Protein AF-A0A0F2C3A7-F1 (afdb_monomer)

pLDDT: mean 74.34, std 20.74, range [31.45, 98.5]

Mean predicted aligned error: 16.65 Å

Nearest PDB structures (foldseek):
  5gkh-assembly1_B  TM=3.547E-01  e=4.504E-01  Thermococcus kodakarensis KOD1
  7lw7-assembly1_A  TM=3.556E-01  e=1.239E+00  Homo sapiens
  3pov-assembly1_A  TM=5.573E-01  e=9.981E+00  Human herpesvirus 8 type M
  7lw9-assembly1_A  TM=3.059E-01  e=1.498E+00  Homo sapiens

Structure (mmCIF, N/CA/C/O backbone):
data_AF-A0A0F2C3A7-F1
#
_entry.id   AF-A0A0F2C3A7-F1
#
loop_
_atom_site.group_PDB
_atom_site.id
_atom_site.type_symbol
_atom_site.label_atom_id
_atom_site.label_alt_id
_atom_site.label_comp_id
_atom_site.label_asym_id
_atom_site.label_entity_id
_atom_site.label_seq_id
_atom_site.pdbx_PDB_ins_code
_atom_site.Cartn_x
_atom_site.Cartn_y
_atom_site.Cartn_z
_atom_site.occupancy
_atom_site.B_iso_or_equiv
_atom_site.auth_seq_id
_atom_site.auth_comp_id
_atom_site.auth_asym_id
_atom_site.auth_atom_id
_atom_site.pdbx_PDB_model_num
ATOM 1 N N . MET A 1 1 ? -46.714 -4.919 -0.102 1.00 43.84 1 MET A N 1
ATOM 2 C CA . MET A 1 1 ? -45.434 -4.175 -0.079 1.00 43.84 1 MET A CA 1
ATOM 3 C C . MET A 1 1 ? -44.769 -4.329 -1.440 1.00 43.84 1 MET A C 1
ATOM 5 O O . MET A 1 1 ? -44.766 -5.431 -1.964 1.00 43.84 1 MET A O 1
ATOM 9 N N . SER A 1 2 ? -44.357 -3.226 -2.074 1.00 49.50 2 SER A N 1
ATOM 10 C CA . SER A 1 2 ? -44.066 -3.176 -3.518 1.00 49.50 2 SER A CA 1
ATOM 11 C C . SER A 1 2 ? -42.650 -3.668 -3.851 1.00 49.50 2 SER A C 1
ATOM 13 O O . SER A 1 2 ? -41.673 -2.981 -3.555 1.00 49.50 2 SER A O 1
ATOM 15 N N . ALA A 1 3 ? -42.559 -4.834 -4.498 1.00 59.53 3 ALA A N 1
ATOM 16 C CA . ALA A 1 3 ? -41.324 -5.483 -4.959 1.00 59.53 3 ALA A CA 1
ATOM 17 C C . ALA A 1 3 ? -40.595 -4.737 -6.101 1.00 59.53 3 ALA A C 1
ATOM 19 O O . ALA A 1 3 ? -39.528 -5.149 -6.537 1.00 59.53 3 ALA A O 1
ATOM 20 N N . ILE A 1 4 ? -41.148 -3.619 -6.580 1.00 54.38 4 ILE A N 1
ATOM 21 C CA . ILE A 1 4 ? -40.639 -2.875 -7.744 1.00 54.38 4 ILE A CA 1
ATOM 22 C C . ILE A 1 4 ? -39.521 -1.887 -7.357 1.00 54.38 4 ILE A C 1
ATOM 24 O O . ILE A 1 4 ? -38.629 -1.597 -8.152 1.00 54.38 4 ILE A O 1
ATOM 28 N N . LYS A 1 5 ? -39.527 -1.380 -6.117 1.00 53.97 5 LYS A N 1
ATOM 29 C CA . LYS A 1 5 ? -38.523 -0.417 -5.628 1.00 53.97 5 LYS A CA 1
ATOM 30 C C . LYS A 1 5 ? -37.067 -0.932 -5.637 1.00 53.97 5 LYS A C 1
ATOM 32 O O . LYS A 1 5 ? -36.206 -0.139 -6.018 1.00 53.97 5 LYS A O 1
ATOM 37 N N . PRO A 1 6 ? -36.754 -2.186 -5.249 1.00 64.75 6 PRO A N 1
ATOM 38 C CA . PRO A 1 6 ? -35.374 -2.681 -5.295 1.00 64.75 6 PRO A CA 1
ATOM 39 C C . PRO A 1 6 ? -34.841 -2.833 -6.728 1.00 64.75 6 PRO A C 1
ATOM 41 O O . PRO A 1 6 ? -33.720 -2.413 -6.996 1.00 64.75 6 PRO A O 1
ATOM 44 N N . ILE A 1 7 ? -35.671 -3.285 -7.674 1.00 62.78 7 ILE A N 1
ATOM 45 C CA . ILE A 1 7 ? -35.266 -3.507 -9.075 1.00 62.78 7 ILE A CA 1
ATOM 46 C C . ILE A 1 7 ? -34.836 -2.192 -9.747 1.00 62.78 7 ILE A C 1
ATOM 48 O O . ILE A 1 7 ? -33.806 -2.125 -10.413 1.00 62.78 7 ILE A O 1
ATOM 52 N N . ILE A 1 8 ? -35.575 -1.100 -9.524 1.00 64.00 8 ILE A N 1
ATOM 53 C CA . ILE A 1 8 ? -35.224 0.218 -10.084 1.00 64.00 8 ILE A CA 1
ATOM 54 C C . ILE A 1 8 ? -33.900 0.742 -9.497 1.00 64.00 8 ILE A C 1
ATOM 56 O O . ILE A 1 8 ? -33.157 1.450 -10.179 1.00 64.00 8 ILE A O 1
ATOM 60 N N . ARG A 1 9 ? -33.591 0.411 -8.237 1.00 68.25 9 ARG A N 1
ATOM 61 C CA . ARG A 1 9 ? -32.334 0.802 -7.586 1.00 68.25 9 ARG A CA 1
ATOM 62 C C . ARG A 1 9 ? -31.147 0.042 -8.174 1.00 68.25 9 ARG A C 1
ATOM 64 O O . ARG A 1 9 ? -30.137 0.675 -8.465 1.00 68.25 9 ARG A O 1
ATOM 71 N N . GLU A 1 10 ? -31.281 -1.263 -8.384 1.00 65.38 10 GLU A N 1
ATOM 72 C CA . GLU A 1 10 ? -30.231 -2.101 -8.978 1.00 65.38 10 GLU A CA 1
ATOM 73 C C . GLU A 1 10 ? -29.916 -1.689 -10.417 1.00 65.38 10 GLU A C 1
ATOM 75 O O . GLU A 1 10 ? -28.752 -1.483 -10.745 1.00 65.38 10 GLU A O 1
ATOM 80 N N . VAL A 1 11 ? -30.938 -1.433 -11.242 1.00 63.09 11 VAL A N 1
ATOM 81 C CA . VAL A 1 11 ? -30.744 -0.963 -12.627 1.00 63.09 11 VAL A CA 1
ATOM 82 C C . VAL A 1 11 ? -30.068 0.413 -12.672 1.00 63.09 11 VAL A C 1
ATOM 84 O O . VAL A 1 11 ? -29.208 0.664 -13.512 1.00 63.09 11 VAL A O 1
ATOM 87 N N . LYS A 1 12 ? -30.404 1.329 -11.754 1.00 61.44 12 LYS A N 1
ATOM 88 C CA . LYS A 1 12 ? -29.710 2.627 -11.674 1.00 61.44 12 LYS A CA 1
ATOM 89 C C . LYS A 1 12 ? -28.242 2.471 -11.278 1.00 61.44 12 LYS A C 1
ATOM 91 O O . LYS A 1 12 ? -27.399 3.177 -11.821 1.00 61.44 12 LYS A O 1
ATOM 96 N N . GLN A 1 13 ? -27.942 1.562 -10.351 1.00 67.00 13 GLN A N 1
ATOM 97 C CA . GLN A 1 13 ? -26.575 1.289 -9.906 1.00 67.00 13 GLN A CA 1
ATOM 98 C C . GLN A 1 13 ? -25.746 0.605 -10.994 1.00 67.00 13 GLN A C 1
ATOM 100 O O . GLN A 1 13 ? -24.603 0.994 -11.202 1.00 67.00 13 GLN A O 1
ATOM 105 N N . SER A 1 14 ? -26.318 -0.339 -11.745 1.00 59.97 14 SER A N 1
ATOM 106 C CA . SER A 1 14 ? -25.614 -0.992 -12.854 1.00 59.97 14 SER A CA 1
ATOM 107 C C . SER A 1 14 ? -25.297 -0.015 -13.985 1.00 59.97 14 SER A C 1
ATOM 109 O O . SER A 1 14 ? -24.205 -0.057 -14.544 1.00 59.97 14 SER A O 1
ATOM 111 N N . VAL A 1 15 ? -26.214 0.910 -14.288 1.00 60.94 15 VAL A N 1
ATOM 112 C CA . VAL A 1 15 ? -25.978 1.983 -15.261 1.00 60.94 15 VAL A CA 1
ATOM 113 C C . VAL A 1 15 ? -24.890 2.935 -14.757 1.00 60.94 15 VAL A C 1
ATOM 115 O O . VAL A 1 15 ? -23.944 3.202 -15.489 1.00 60.94 15 VAL A O 1
ATOM 118 N N . LEU A 1 16 ? -24.961 3.395 -13.504 1.00 63.50 16 LEU A N 1
ATOM 119 C CA . LEU A 1 16 ? -23.930 4.256 -12.908 1.00 63.50 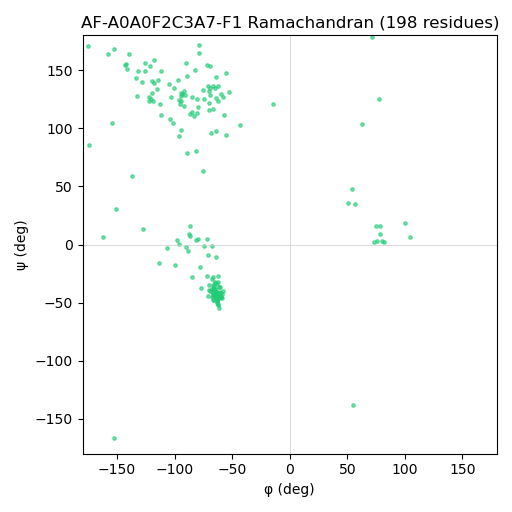16 LEU A CA 1
ATOM 120 C C . LEU A 1 16 ? -22.548 3.586 -12.886 1.00 63.50 16 LEU A C 1
ATOM 122 O O . LEU A 1 16 ? -21.572 4.213 -13.291 1.00 63.50 16 LEU A O 1
ATOM 126 N N . LYS A 1 17 ? -22.467 2.309 -12.487 1.00 57.75 17 LYS A N 1
ATOM 127 C CA . LYS A 1 17 ? -21.218 1.531 -12.475 1.00 57.75 17 LYS A CA 1
ATOM 128 C C . LYS A 1 17 ? -20.682 1.305 -13.893 1.00 57.75 17 LYS A C 1
ATOM 130 O O . LYS A 1 17 ? -19.489 1.459 -14.128 1.00 57.75 17 LYS A O 1
ATOM 135 N N . GLY A 1 18 ? -21.562 1.026 -14.856 1.00 60.81 18 GLY A N 1
ATOM 136 C CA . GLY A 1 18 ? -21.196 0.898 -16.268 1.00 60.81 18 GLY A CA 1
ATOM 137 C C . GLY A 1 18 ? -20.643 2.196 -16.862 1.00 60.81 18 GLY A C 1
ATOM 138 O O . GLY A 1 18 ? -19.632 2.167 -17.558 1.00 60.81 18 GLY A O 1
ATOM 139 N N . PHE A 1 19 ? -21.256 3.343 -16.551 1.00 59.06 19 PHE A N 1
ATOM 140 C CA . PHE A 1 19 ? -20.764 4.653 -16.989 1.00 59.06 19 PHE A CA 1
ATOM 141 C C . PHE A 1 19 ? -19.462 5.064 -16.294 1.00 59.06 19 PHE A C 1
ATOM 143 O O . PHE A 1 19 ? -18.621 5.680 -16.944 1.00 59.06 19 PHE A O 1
ATOM 150 N N . ALA A 1 20 ? -19.265 4.707 -15.021 1.00 56.28 20 ALA A N 1
ATOM 151 C CA . ALA A 1 20 ? -17.994 4.914 -14.327 1.00 56.28 20 ALA A CA 1
ATOM 152 C C . ALA A 1 20 ? -16.863 4.120 -15.003 1.00 56.28 20 ALA A C 1
ATOM 154 O O . ALA A 1 20 ? -15.893 4.716 -15.459 1.00 56.28 20 ALA A O 1
ATOM 155 N N . HIS A 1 21 ? -17.057 2.816 -15.233 1.00 53.47 21 HIS A N 1
ATOM 156 C CA . HIS A 1 21 ? -16.087 2.003 -15.974 1.00 53.47 21 HIS A CA 1
ATOM 157 C C . HIS A 1 21 ? -15.853 2.491 -17.408 1.00 53.47 21 HIS A C 1
ATOM 159 O O . HIS A 1 21 ? -14.731 2.426 -17.907 1.00 53.47 21 HIS A O 1
ATOM 165 N N . ALA A 1 22 ? -16.888 2.977 -18.098 1.00 50.91 22 ALA A N 1
ATOM 166 C CA . ALA A 1 22 ? -16.721 3.558 -19.426 1.00 50.91 22 ALA A CA 1
ATOM 167 C C . ALA A 1 22 ? -15.889 4.846 -19.375 1.00 50.91 22 ALA A C 1
ATOM 169 O O . ALA A 1 22 ? -15.042 5.052 -20.237 1.00 50.91 22 ALA A O 1
ATOM 170 N N . LYS A 1 23 ? -16.093 5.692 -18.360 1.00 53.91 23 LYS A N 1
ATOM 171 C CA . LYS A 1 23 ? -15.319 6.918 -18.155 1.00 53.91 23 LYS A CA 1
ATOM 172 C C . LYS A 1 23 ? -13.841 6.606 -17.906 1.00 53.91 23 LYS A C 1
ATOM 174 O O . LYS A 1 23 ? -12.997 7.216 -18.555 1.00 53.91 23 LYS A O 1
ATOM 179 N N . ASP A 1 24 ? -13.532 5.632 -17.056 1.00 52.53 24 ASP A N 1
ATOM 180 C CA . ASP A 1 24 ? -12.144 5.253 -16.760 1.00 52.53 24 ASP A CA 1
ATOM 181 C C . ASP A 1 24 ? -11.445 4.686 -18.003 1.00 52.53 24 ASP A C 1
ATOM 183 O O . ASP A 1 24 ? -10.325 5.079 -18.331 1.00 52.53 24 ASP A O 1
ATOM 187 N N . LYS A 1 25 ? -12.153 3.859 -18.786 1.00 55.28 25 LYS A N 1
ATOM 188 C CA . LYS A 1 25 ? -11.660 3.350 -20.076 1.00 55.28 25 LYS A CA 1
ATOM 189 C C . LYS A 1 25 ? -11.498 4.443 -21.132 1.00 55.28 25 LYS A C 1
ATOM 191 O O . LYS A 1 25 ? -10.580 4.368 -21.942 1.00 55.28 25 LYS A O 1
ATOM 196 N N . LEU A 1 26 ? -12.367 5.456 -21.147 1.00 58.31 26 LEU A N 1
ATOM 197 C CA . LEU A 1 26 ? -12.253 6.599 -22.058 1.00 58.31 26 LEU A CA 1
ATOM 198 C C . LEU A 1 26 ? -11.068 7.496 -21.693 1.00 58.31 26 LEU A C 1
ATOM 200 O O . LEU A 1 26 ? -10.370 7.948 -22.597 1.00 58.31 26 LEU A O 1
ATOM 204 N N . HIS A 1 27 ? -10.809 7.712 -20.402 1.00 59.09 27 HIS A N 1
ATOM 205 C CA . HIS A 1 27 ? -9.599 8.397 -19.948 1.00 59.09 27 HIS A CA 1
ATOM 206 C C . HIS A 1 27 ? -8.349 7.598 -20.323 1.00 59.09 27 HIS A C 1
ATOM 208 O O . HIS A 1 27 ? -7.454 8.141 -20.961 1.00 59.09 27 HIS A O 1
ATOM 214 N N . GLN A 1 28 ? -8.345 6.286 -20.076 1.00 50.09 28 GLN A N 1
ATOM 215 C CA . GLN A 1 28 ? -7.247 5.404 -20.475 1.00 50.09 28 GLN A CA 1
ATOM 216 C C . GLN A 1 28 ? -7.006 5.418 -21.992 1.00 50.09 28 GLN A C 1
ATOM 218 O O . GLN A 1 28 ? -5.862 5.490 -22.437 1.00 50.09 28 GLN A O 1
ATOM 223 N N . LEU A 1 29 ? -8.067 5.390 -22.803 1.00 54.22 29 LEU A N 1
ATOM 224 C CA . LEU A 1 29 ? -7.960 5.490 -24.258 1.00 54.22 29 LEU A CA 1
ATOM 225 C C . LEU A 1 29 ? -7.399 6.850 -24.694 1.00 54.22 29 LEU A C 1
ATOM 227 O O . LEU A 1 29 ? -6.540 6.895 -25.572 1.00 54.22 29 LEU A O 1
ATOM 231 N N . ALA A 1 30 ? -7.870 7.948 -24.099 1.00 54.44 30 ALA A N 1
ATOM 232 C CA . ALA A 1 30 ? -7.405 9.295 -24.418 1.00 54.44 30 ALA A CA 1
ATOM 233 C C . ALA A 1 30 ? -5.923 9.492 -24.058 1.00 54.44 30 ALA A C 1
ATOM 235 O O . ALA A 1 30 ? -5.168 10.055 -24.856 1.00 54.44 30 ALA A O 1
ATOM 236 N N . ASP A 1 31 ? -5.491 8.969 -22.911 1.00 49.06 31 ASP A N 1
ATOM 237 C CA . ASP A 1 31 ? -4.098 9.025 -22.469 1.00 49.06 31 ASP A CA 1
ATOM 238 C C . ASP A 1 31 ? -3.199 8.194 -23.394 1.00 49.06 31 ASP A C 1
ATOM 240 O O . ASP A 1 31 ? -2.165 8.679 -23.856 1.00 49.06 31 ASP A O 1
ATOM 244 N N . ASN A 1 32 ? -3.639 6.986 -23.765 1.00 52.47 32 ASN A N 1
ATOM 245 C CA . ASN A 1 32 ? -2.922 6.120 -24.704 1.00 52.47 32 ASN A CA 1
ATOM 246 C C . ASN A 1 32 ? -2.798 6.756 -26.098 1.00 52.47 32 ASN A C 1
ATOM 248 O O . ASN A 1 32 ? -1.737 6.686 -26.719 1.00 52.47 32 ASN A O 1
ATOM 252 N N . LEU A 1 33 ? -3.862 7.397 -26.597 1.00 57.75 33 LEU A N 1
ATOM 253 C CA . LEU A 1 33 ? -3.838 8.102 -27.882 1.00 57.75 33 LEU A CA 1
ATOM 254 C C . LEU A 1 33 ? -2.893 9.306 -27.847 1.00 57.75 33 LEU A C 1
ATOM 256 O O . LEU A 1 33 ? -2.123 9.496 -28.786 1.00 57.75 33 LEU A O 1
ATOM 260 N N . THR A 1 34 ? -2.912 10.088 -26.767 1.00 53.56 34 THR A N 1
ATOM 261 C CA . THR A 1 34 ? -2.040 11.263 -26.604 1.00 53.56 34 THR A CA 1
ATOM 262 C C . THR A 1 34 ? -0.569 10.850 -26.573 1.00 53.56 34 THR A C 1
ATOM 264 O O . THR A 1 34 ? 0.240 11.375 -27.337 1.00 53.56 34 THR A O 1
ATOM 267 N N . GLN A 1 35 ? -0.234 9.830 -25.778 1.00 49.44 35 GLN A N 1
ATOM 268 C CA . GLN A 1 35 ? 1.126 9.290 -25.705 1.00 49.44 35 GLN A CA 1
ATOM 269 C C . GLN A 1 35 ? 1.590 8.708 -27.047 1.00 49.44 35 GLN A C 1
ATOM 271 O O . GLN A 1 35 ? 2.726 8.940 -27.465 1.00 49.44 35 GLN A O 1
ATOM 276 N N . HIS A 1 36 ? 0.714 7.990 -27.759 1.00 54.28 36 HIS A N 1
ATOM 277 C CA . HIS A 1 36 ? 1.046 7.417 -29.063 1.00 54.28 36 HIS A CA 1
ATOM 278 C C . HIS A 1 36 ? 1.322 8.493 -30.122 1.00 54.28 36 HIS A C 1
ATOM 280 O O . HIS A 1 36 ? 2.273 8.365 -30.895 1.00 54.28 36 HIS A O 1
ATOM 286 N N . VAL A 1 37 ? 0.527 9.566 -30.148 1.00 58.41 37 VAL A N 1
ATOM 287 C CA . VAL A 1 37 ? 0.729 10.693 -31.071 1.00 58.41 37 VAL A CA 1
ATOM 288 C C . VAL A 1 37 ? 2.066 11.391 -30.801 1.00 58.41 37 VAL A C 1
ATOM 290 O O . VAL A 1 37 ? 2.802 11.668 -31.751 1.00 58.41 37 VAL A O 1
ATOM 293 N N . ASP A 1 38 ? 2.432 11.600 -29.535 1.00 49.72 38 ASP A N 1
ATOM 294 C CA . ASP A 1 38 ? 3.723 12.195 -29.163 1.00 49.72 38 ASP A CA 1
ATOM 295 C C . ASP A 1 38 ? 4.918 11.304 -29.535 1.00 49.72 38 ASP A C 1
ATOM 297 O O . ASP A 1 38 ? 5.951 11.797 -30.004 1.00 49.72 38 ASP A O 1
ATOM 301 N N . ASP A 1 39 ? 4.781 9.987 -29.369 1.00 52.59 39 ASP A N 1
ATOM 302 C CA . ASP A 1 39 ? 5.796 9.008 -29.765 1.00 52.59 39 ASP A CA 1
ATOM 303 C C . ASP A 1 39 ? 5.993 8.979 -31.289 1.00 52.59 39 ASP A C 1
ATOM 305 O O . ASP A 1 39 ? 7.132 8.991 -31.769 1.00 52.59 39 ASP A O 1
ATOM 309 N N . VAL A 1 40 ? 4.905 9.001 -32.068 1.00 61.75 40 VAL A N 1
ATOM 310 C CA . VAL A 1 40 ? 4.968 9.082 -33.537 1.00 61.75 40 VAL A CA 1
ATOM 311 C C . VAL A 1 40 ? 5.598 10.404 -33.976 1.00 61.75 40 VAL A C 1
ATOM 313 O O . VAL A 1 40 ? 6.486 10.395 -34.829 1.00 61.75 40 VAL A O 1
ATOM 316 N N . ALA A 1 41 ? 5.218 11.532 -33.369 1.00 54.59 41 ALA A N 1
ATOM 317 C CA . ALA A 1 41 ? 5.782 12.842 -33.689 1.00 54.59 41 ALA A CA 1
ATOM 318 C C . ALA A 1 41 ? 7.297 12.907 -33.424 1.00 54.59 41 ALA A C 1
ATOM 320 O O . ALA A 1 41 ? 8.052 13.438 -34.246 1.00 54.59 41 ALA A O 1
ATOM 321 N N . ARG A 1 42 ? 7.765 12.328 -32.309 1.00 57.16 42 ARG A N 1
ATOM 322 C CA . ARG A 1 42 ? 9.200 12.208 -32.002 1.00 57.16 42 ARG A CA 1
ATOM 323 C C . ARG A 1 42 ? 9.922 11.291 -32.987 1.00 57.16 42 ARG A C 1
ATOM 325 O O . ARG A 1 42 ? 11.002 11.646 -33.456 1.00 57.16 42 ARG A O 1
ATOM 332 N N . ARG A 1 43 ? 9.326 10.149 -33.343 1.00 54.09 43 ARG A N 1
ATOM 333 C CA . ARG A 1 43 ? 9.912 9.191 -34.292 1.00 54.09 43 ARG A CA 1
ATOM 334 C C . ARG A 1 43 ? 10.054 9.777 -35.693 1.00 54.09 43 ARG A C 1
ATOM 336 O O . ARG A 1 43 ? 11.124 9.657 -36.276 1.00 54.09 43 ARG A O 1
ATOM 343 N N . VAL A 1 44 ? 9.017 10.442 -36.203 1.00 58.59 44 VAL A N 1
ATOM 344 C CA . VAL A 1 44 ? 9.059 11.103 -37.516 1.00 58.59 44 VAL A CA 1
ATOM 345 C C . VAL A 1 44 ? 10.122 12.198 -37.520 1.00 58.59 44 VAL A C 1
ATOM 347 O O . VAL A 1 44 ? 10.959 12.211 -38.411 1.00 58.59 44 VAL A O 1
ATOM 350 N N . ARG A 1 45 ? 10.189 13.045 -36.484 1.00 57.53 45 ARG A N 1
ATOM 351 C CA . ARG A 1 45 ? 11.229 14.086 -36.381 1.00 57.53 45 ARG A CA 1
ATOM 352 C C . ARG A 1 45 ? 12.652 13.513 -36.305 1.00 57.53 45 ARG A C 1
ATOM 354 O O . ARG A 1 45 ? 13.581 14.146 -36.784 1.00 57.53 45 ARG A O 1
ATOM 361 N N . GLY A 1 46 ? 12.827 12.338 -35.699 1.00 56.38 46 GLY A N 1
ATOM 362 C CA . GLY A 1 46 ? 14.114 11.637 -35.653 1.00 56.38 46 GLY A CA 1
ATOM 363 C C . GLY A 1 46 ? 14.486 10.908 -36.951 1.00 56.38 46 GLY A C 1
ATOM 364 O O . GLY A 1 46 ? 15.657 10.598 -37.146 1.00 56.38 46 GLY A O 1
ATOM 365 N N . GLN A 1 47 ? 13.511 10.624 -37.820 1.00 54.81 47 GLN A N 1
ATOM 366 C CA . GLN A 1 47 ? 13.705 9.956 -39.114 1.00 54.81 47 GLN A CA 1
ATOM 367 C C . GLN A 1 47 ? 13.740 10.930 -40.300 1.00 54.81 47 GLN A C 1
ATOM 369 O O . GLN A 1 47 ? 14.221 10.559 -41.368 1.00 54.81 47 GLN A O 1
ATOM 374 N N . ASP A 1 48 ? 13.249 12.156 -40.124 1.00 43.88 48 ASP A N 1
ATOM 375 C CA . ASP A 1 48 ? 13.240 13.192 -41.152 1.00 43.88 48 ASP A CA 1
ATOM 376 C C . ASP A 1 48 ? 14.611 13.885 -41.231 1.00 43.88 48 ASP A C 1
ATOM 378 O O . ASP A 1 48 ? 14.850 14.945 -40.651 1.00 43.88 48 ASP A O 1
ATOM 382 N N . SER A 1 49 ? 15.555 13.245 -41.923 1.00 54.84 49 SER A N 1
ATOM 383 C CA . SER A 1 49 ? 16.775 13.883 -42.413 1.00 54.84 49 SER A CA 1
ATOM 384 C C . SER A 1 49 ? 16.610 14.193 -43.902 1.00 54.84 49 SER A C 1
ATOM 386 O O . SER A 1 49 ? 16.682 13.318 -44.764 1.00 54.84 49 SER A O 1
ATOM 388 N N . TYR A 1 50 ? 16.377 15.467 -44.227 1.00 48.09 50 TYR A N 1
ATOM 389 C CA . TYR A 1 50 ? 16.349 15.931 -45.613 1.00 48.09 50 TYR A CA 1
ATOM 390 C C . TYR A 1 50 ? 17.760 15.850 -46.224 1.00 48.09 50 TYR A C 1
ATOM 392 O O . TYR A 1 50 ? 18.570 16.760 -46.062 1.00 48.09 50 TYR A O 1
ATOM 400 N N . ASN A 1 51 ? 18.054 14.764 -46.942 1.00 53.41 51 ASN A N 1
ATOM 401 C CA . ASN A 1 51 ? 19.238 14.639 -47.799 1.00 53.41 51 ASN A CA 1
ATOM 402 C C . ASN A 1 51 ? 18.908 15.145 -49.212 1.00 53.41 51 ASN A C 1
ATOM 404 O O . ASN A 1 51 ? 18.626 14.370 -50.126 1.00 53.41 51 ASN A O 1
ATOM 408 N N . GLY A 1 52 ? 18.908 16.468 -49.385 1.00 45.97 52 GLY A N 1
ATOM 409 C CA . GLY A 1 52 ? 18.904 17.089 -50.713 1.00 45.97 52 GLY A CA 1
ATOM 410 C C . GLY A 1 52 ? 20.264 16.925 -51.414 1.00 45.97 52 GLY A C 1
ATOM 411 O O . GLY A 1 52 ? 21.278 16.790 -50.730 1.00 45.97 52 GLY A O 1
ATOM 412 N N . PRO A 1 53 ? 20.323 16.937 -52.760 1.00 37.91 53 PRO A N 1
ATOM 413 C CA . PRO A 1 53 ? 21.582 16.806 -53.492 1.00 37.91 53 PRO A CA 1
ATOM 414 C C . PRO A 1 53 ? 22.554 17.939 -53.127 1.00 37.91 53 PRO A C 1
ATOM 416 O O . PRO A 1 53 ? 22.190 19.116 -53.142 1.00 37.91 53 PRO A O 1
ATOM 419 N N . GLU A 1 54 ? 23.784 17.551 -52.784 1.00 45.06 54 GLU A N 1
ATOM 420 C CA . GLU A 1 54 ? 24.856 18.408 -52.276 1.00 45.06 54 GLU A CA 1
ATOM 421 C C . GLU A 1 54 ? 25.193 19.556 -53.243 1.00 45.06 54 GLU A C 1
ATOM 423 O O . GLU A 1 54 ? 25.746 19.362 -54.327 1.00 45.06 54 GLU A O 1
ATOM 428 N N . GLY A 1 55 ? 24.877 20.785 -52.832 1.00 37.09 55 GLY A N 1
ATOM 429 C CA . GLY A 1 55 ? 25.400 22.002 -53.441 1.00 37.09 55 GLY A CA 1
ATOM 430 C C . GLY A 1 55 ? 26.758 22.363 -52.837 1.00 37.09 55 GLY A C 1
ATOM 431 O O . GLY A 1 55 ? 26.837 22.700 -51.661 1.00 37.09 55 GLY A O 1
ATOM 432 N N . ASN A 1 56 ? 27.802 22.288 -53.668 1.00 47.84 56 ASN A N 1
ATOM 433 C CA . ASN A 1 56 ? 29.188 22.750 -53.489 1.00 47.84 56 ASN A CA 1
ATOM 434 C C . ASN A 1 56 ? 29.473 23.721 -52.319 1.00 47.84 56 ASN A C 1
ATOM 436 O O . ASN A 1 56 ? 29.024 24.869 -52.345 1.00 47.84 56 ASN A O 1
ATOM 440 N N . GLY A 1 57 ? 30.369 23.333 -51.394 1.00 32.44 57 GLY A N 1
ATOM 441 C CA . GLY A 1 57 ? 30.905 24.260 -50.388 1.00 32.44 57 GLY A CA 1
ATOM 442 C C . GLY A 1 57 ? 32.025 23.749 -49.463 1.00 32.44 57 GLY A C 1
ATOM 443 O O . GLY A 1 57 ? 31.757 23.425 -48.317 1.00 32.44 57 GLY A O 1
ATOM 444 N N . VAL A 1 58 ? 33.277 23.858 -49.941 1.00 35.44 58 VAL A N 1
ATOM 445 C CA . VAL A 1 58 ? 34.553 24.107 -49.205 1.00 35.44 58 VAL A CA 1
ATOM 446 C C . VAL A 1 58 ? 35.238 22.946 -48.426 1.00 35.44 58 VAL A C 1
ATOM 448 O O . VAL A 1 58 ? 34.649 22.378 -47.511 1.00 35.44 58 VAL A O 1
ATOM 451 N N . PRO A 1 59 ? 36.535 22.639 -48.697 1.00 41.19 59 PRO A N 1
ATOM 452 C CA . PRO A 1 59 ? 37.308 21.618 -47.984 1.00 41.19 59 PRO A CA 1
ATOM 453 C C . PRO A 1 59 ? 38.062 22.205 -46.777 1.00 41.19 59 PRO A C 1
ATOM 455 O O . PRO A 1 59 ? 38.817 23.169 -46.910 1.00 41.19 59 PRO A O 1
ATOM 458 N N . GLY 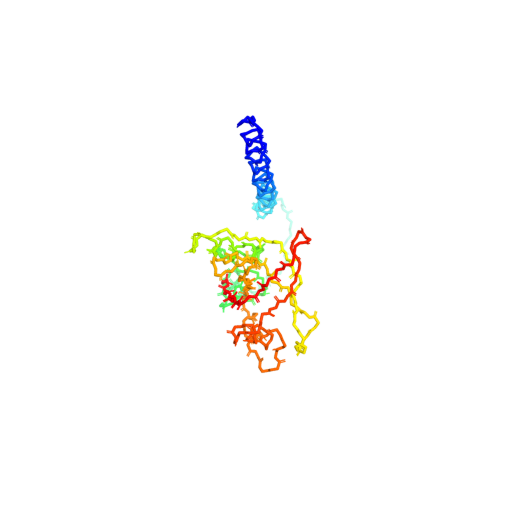A 1 60 ? 37.913 21.593 -45.601 1.00 32.97 60 GLY A N 1
ATOM 459 C CA . GLY A 1 60 ? 38.593 22.036 -44.384 1.00 32.97 60 GLY A CA 1
ATOM 460 C C . GLY A 1 60 ? 38.801 20.923 -43.361 1.00 32.97 60 GLY A C 1
ATOM 461 O O . GLY A 1 60 ? 37.888 20.573 -42.627 1.00 32.97 60 GLY A O 1
ATOM 462 N N . SER A 1 61 ? 40.049 20.452 -43.277 1.00 31.45 61 SER A N 1
ATOM 463 C CA . SER A 1 61 ? 40.676 19.724 -42.160 1.00 31.45 61 SER A CA 1
ATOM 464 C C . SER A 1 61 ? 40.097 18.358 -41.759 1.00 31.45 61 SER A C 1
ATOM 466 O O . SER A 1 61 ? 39.123 18.258 -41.018 1.00 31.45 61 SER A O 1
ATOM 468 N N . GLY A 1 62 ? 40.802 17.291 -42.152 1.00 40.28 62 GLY A N 1
ATOM 469 C CA . GLY A 1 62 ? 40.647 15.980 -41.535 1.00 40.28 62 GLY A CA 1
ATOM 470 C C . GLY A 1 62 ? 41.019 16.000 -40.048 1.00 40.28 62 GLY A C 1
ATOM 471 O O . GLY A 1 62 ? 42.040 16.562 -39.645 1.00 40.28 62 GLY A O 1
ATOM 472 N N . ARG A 1 63 ? 40.187 15.340 -39.243 1.00 35.53 63 ARG A N 1
ATOM 473 C CA . ARG A 1 63 ? 40.540 14.802 -37.928 1.00 35.53 63 ARG A CA 1
ATOM 474 C C . ARG A 1 63 ? 40.328 13.286 -37.976 1.00 35.53 63 ARG A C 1
ATOM 476 O O . ARG A 1 63 ? 39.380 12.855 -38.630 1.00 35.53 63 ARG A O 1
ATOM 483 N N . PRO A 1 64 ? 41.216 12.491 -37.359 1.00 38.62 64 PRO A N 1
ATOM 484 C CA . PRO A 1 64 ? 41.163 11.041 -37.450 1.00 38.62 64 PRO A CA 1
ATOM 485 C C . PRO A 1 64 ? 39.912 10.513 -36.747 1.00 38.62 64 PRO A C 1
ATOM 487 O O . PRO A 1 64 ? 39.566 10.964 -35.655 1.00 38.62 64 PRO A O 1
ATOM 490 N N . ASP A 1 65 ? 39.268 9.564 -37.417 1.00 40.25 65 ASP A N 1
ATOM 491 C CA . ASP A 1 65 ? 38.226 8.682 -36.909 1.00 40.25 65 ASP A CA 1
ATOM 492 C C . ASP A 1 65 ? 38.749 7.950 -35.661 1.00 40.25 65 ASP A C 1
ATOM 494 O O . ASP A 1 65 ? 39.492 6.974 -35.748 1.00 40.25 65 ASP A O 1
ATOM 498 N N . ASN A 1 66 ? 38.456 8.506 -34.485 1.00 34.62 66 ASN A N 1
ATOM 499 C CA . ASN A 1 66 ? 38.712 7.874 -33.199 1.00 34.62 66 ASN A CA 1
ATOM 500 C C . ASN A 1 66 ? 37.370 7.366 -32.669 1.00 34.62 66 ASN A C 1
ATOM 502 O O . ASN A 1 66 ? 36.518 8.158 -32.268 1.00 34.62 66 ASN A O 1
ATOM 506 N N . GLY A 1 67 ? 37.221 6.039 -32.694 1.00 41.72 67 GLY A N 1
ATOM 507 C CA . GLY A 1 67 ? 36.027 5.276 -32.341 1.00 41.72 67 GLY A CA 1
ATOM 508 C C . GLY A 1 67 ? 35.305 5.737 -31.076 1.00 41.72 67 GLY A C 1
ATOM 509 O O . GLY A 1 67 ? 35.691 5.397 -29.959 1.00 41.72 67 GLY A O 1
ATOM 510 N N . ALA A 1 68 ? 34.202 6.452 -31.277 1.00 43.34 68 ALA A N 1
ATOM 511 C CA . ALA A 1 68 ? 33.302 6.907 -30.227 1.00 43.34 68 ALA A CA 1
ATOM 512 C C . ALA A 1 68 ? 31.838 6.714 -30.653 1.00 43.34 68 ALA A C 1
ATOM 514 O O . ALA A 1 68 ? 31.085 7.676 -30.736 1.00 43.34 68 ALA A O 1
ATOM 515 N N . ASP A 1 69 ? 31.429 5.477 -30.948 1.00 49.59 69 ASP A N 1
ATOM 516 C CA . ASP A 1 69 ? 29.995 5.140 -31.027 1.00 49.59 69 ASP A CA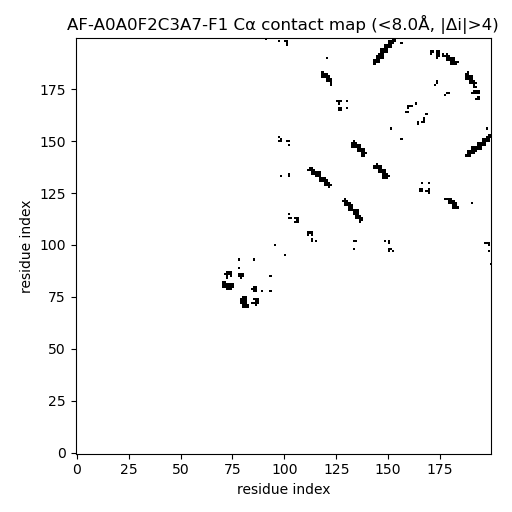 1
ATOM 517 C C . ASP A 1 69 ? 29.692 3.676 -30.665 1.00 49.59 69 ASP A C 1
ATOM 519 O O . ASP A 1 69 ? 28.772 3.051 -31.177 1.00 49.59 69 ASP A O 1
ATOM 523 N N . SER A 1 70 ? 30.491 3.069 -29.787 1.00 53.22 70 SER A N 1
ATOM 524 C CA . SER A 1 70 ? 30.356 1.644 -29.450 1.00 53.22 70 SER A CA 1
ATOM 525 C C . SER A 1 70 ? 29.357 1.357 -28.320 1.00 53.22 70 SER A C 1
ATOM 527 O O . SER A 1 70 ? 29.389 0.274 -27.744 1.00 53.22 70 SER A O 1
ATOM 529 N N . GLY A 1 71 ? 28.487 2.306 -27.965 1.00 53.97 71 GLY A N 1
ATOM 530 C CA . GLY A 1 71 ? 27.629 2.154 -26.786 1.00 53.97 71 GLY A CA 1
ATOM 531 C C . GLY A 1 71 ? 26.402 3.054 -26.699 1.00 53.97 71 GLY A C 1
ATOM 532 O O . GLY A 1 71 ? 25.740 3.055 -25.664 1.00 53.97 71 GLY A O 1
ATOM 533 N N . ARG A 1 72 ? 26.097 3.838 -27.739 1.00 55.25 72 ARG A N 1
ATOM 534 C CA . ARG A 1 72 ? 24.914 4.702 -27.758 1.00 55.25 72 ARG A CA 1
ATOM 535 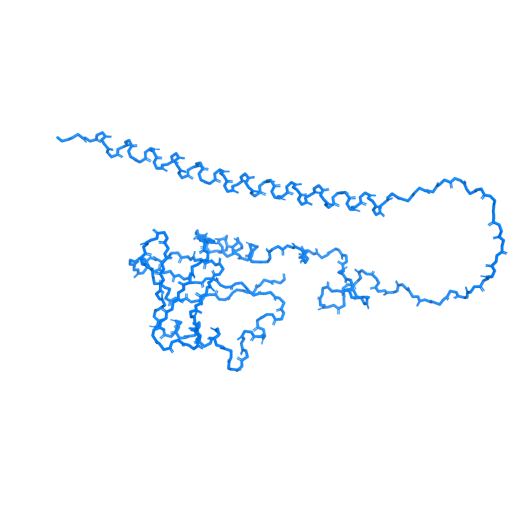C C . ARG A 1 72 ? 23.662 3.855 -27.965 1.00 55.25 72 ARG A C 1
ATOM 537 O O . ARG A 1 72 ? 23.568 3.096 -28.924 1.00 55.25 72 ARG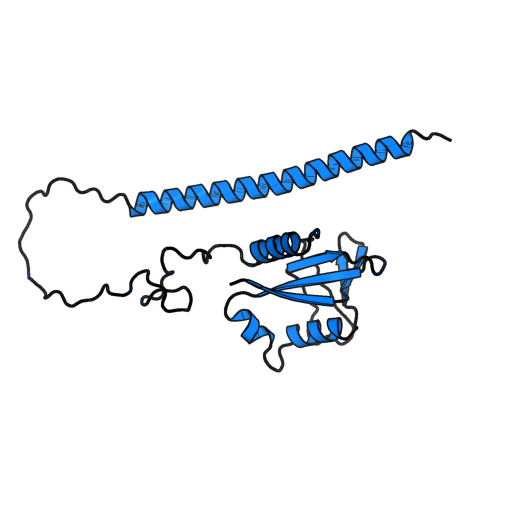 A O 1
ATOM 544 N N . GLY A 1 73 ? 22.697 3.981 -27.061 1.00 60.72 73 GLY A N 1
ATOM 545 C CA . GLY A 1 73 ? 21.455 3.208 -27.089 1.00 60.72 73 GLY A CA 1
ATOM 546 C C . GLY A 1 73 ? 21.566 1.727 -26.691 1.00 60.72 73 GLY A C 1
ATOM 547 O O . GLY A 1 73 ? 20.539 1.054 -26.729 1.00 60.72 73 GLY A O 1
ATOM 548 N N . VAL A 1 74 ? 22.745 1.222 -26.307 1.00 72.94 74 VAL A N 1
ATOM 549 C CA . VAL A 1 74 ? 22.930 -0.142 -25.772 1.00 72.94 74 VAL A CA 1
ATOM 550 C C . VAL A 1 74 ? 22.875 -0.081 -24.250 1.00 72.94 74 VAL A C 1
ATOM 552 O O . VAL A 1 74 ? 23.642 0.666 -23.649 1.00 72.94 74 VAL A O 1
ATOM 555 N N . ASP A 1 75 ? 21.970 -0.846 -23.638 1.00 67.19 75 ASP A N 1
ATOM 556 C CA . ASP A 1 75 ? 21.795 -0.877 -22.183 1.00 67.19 75 ASP A CA 1
ATOM 557 C C . ASP A 1 75 ? 23.052 -1.412 -21.481 1.00 67.19 75 ASP A C 1
ATOM 559 O O . ASP A 1 75 ? 23.535 -2.504 -21.786 1.00 67.19 75 ASP A O 1
ATOM 563 N N . ARG A 1 76 ? 23.573 -0.640 -20.522 1.00 70.25 76 ARG A N 1
ATOM 564 C CA . ARG A 1 76 ? 24.731 -1.007 -19.695 1.00 70.25 76 ARG A CA 1
ATOM 565 C C . ARG A 1 76 ? 24.361 -1.824 -18.448 1.00 70.25 76 ARG A C 1
ATOM 567 O O . ARG A 1 76 ? 25.233 -2.068 -17.616 1.00 70.25 76 ARG A O 1
ATOM 574 N N . GLY A 1 77 ? 23.097 -2.231 -18.317 1.00 57.03 77 GLY A N 1
ATOM 575 C CA . GLY A 1 77 ? 22.578 -3.071 -17.234 1.00 57.03 77 GLY A CA 1
ATOM 576 C C . GLY A 1 77 ? 21.761 -2.324 -16.175 1.00 57.03 77 GLY A C 1
ATOM 577 O O . GLY A 1 77 ? 21.397 -2.927 -15.172 1.00 57.03 77 GLY A O 1
ATOM 578 N N . ASP A 1 78 ? 21.485 -1.033 -16.381 1.00 57.91 78 ASP A N 1
ATOM 579 C CA . ASP A 1 78 ? 20.660 -0.184 -15.502 1.00 57.91 78 ASP A CA 1
ATOM 580 C C . ASP A 1 78 ? 19.532 0.538 -16.264 1.00 57.91 78 ASP A C 1
ATOM 582 O O . ASP A 1 78 ? 18.931 1.497 -15.773 1.00 57.91 78 ASP A O 1
ATOM 586 N N . GLY A 1 79 ? 19.263 0.110 -17.497 1.00 58.66 79 GLY A N 1
ATOM 587 C CA . GLY A 1 79 ? 18.286 0.716 -18.383 1.00 58.66 79 GLY A CA 1
ATOM 588 C C . GLY A 1 79 ? 18.761 2.001 -19.067 1.00 58.66 79 GLY A C 1
ATOM 589 O O . GLY A 1 79 ? 17.959 2.694 -19.704 1.00 58.66 79 GLY A O 1
ATOM 590 N N . ARG A 1 80 ? 20.048 2.343 -18.947 1.00 66.88 80 ARG A N 1
ATOM 591 C CA . ARG A 1 80 ? 20.666 3.496 -19.607 1.00 66.88 80 ARG A CA 1
ATOM 592 C C . ARG A 1 80 ? 21.822 3.059 -20.491 1.00 66.88 80 ARG A C 1
ATOM 594 O O . ARG A 1 80 ? 22.470 2.043 -20.269 1.00 66.88 80 ARG A O 1
ATOM 601 N N . ASP A 1 81 ? 22.093 3.854 -21.511 1.00 73.81 81 ASP A N 1
ATOM 602 C CA . ASP A 1 81 ? 23.269 3.698 -22.343 1.00 73.81 81 ASP A CA 1
ATOM 603 C C . ASP A 1 81 ? 24.523 4.268 -21.664 1.00 73.81 81 ASP A C 1
ATOM 605 O O . ASP A 1 81 ? 24.480 4.924 -20.614 1.00 73.81 81 ASP A O 1
ATOM 609 N N . HIS A 1 82 ? 25.684 4.027 -22.269 1.00 69.31 82 HIS A N 1
ATOM 610 C CA . HIS A 1 82 ? 26.961 4.505 -21.735 1.00 69.31 82 HIS A CA 1
ATOM 611 C C . HIS A 1 82 ? 27.092 6.041 -21.706 1.00 69.31 82 HIS A C 1
ATOM 613 O O . HIS A 1 82 ? 28.004 6.557 -21.061 1.00 69.31 82 HIS A O 1
ATOM 619 N N . LEU A 1 83 ? 26.173 6.769 -22.348 1.00 61.81 83 LEU A N 1
ATOM 620 C CA . LEU A 1 83 ? 26.082 8.230 -22.344 1.00 61.81 83 LEU A CA 1
ATOM 621 C C . LEU A 1 83 ? 25.079 8.752 -21.297 1.00 61.81 83 LEU A C 1
ATOM 623 O O . LEU A 1 83 ? 24.906 9.962 -21.164 1.00 61.81 83 LEU A O 1
ATOM 627 N N . GLY A 1 84 ? 24.433 7.862 -20.536 1.00 54.75 84 GLY A N 1
ATOM 628 C CA . GLY A 1 84 ? 23.421 8.198 -19.532 1.00 54.75 84 GLY A CA 1
ATOM 629 C C . GLY A 1 84 ? 22.028 8.465 -20.111 1.00 54.75 84 GLY A C 1
ATOM 630 O O . GLY A 1 84 ? 21.104 8.787 -19.353 1.00 54.75 84 GLY A O 1
ATOM 631 N N . HIS A 1 85 ? 21.856 8.315 -21.425 1.00 63.19 85 HIS A N 1
ATOM 632 C CA . HIS A 1 85 ? 20.553 8.356 -22.080 1.00 63.19 85 HIS A CA 1
ATOM 633 C C . HIS A 1 85 ? 19.822 7.026 -21.890 1.00 63.19 85 HIS A C 1
ATOM 635 O O . HIS A 1 85 ? 20.423 6.029 -21.510 1.00 63.19 85 HIS A O 1
ATOM 641 N N . TYR A 1 86 ? 18.517 6.988 -22.144 1.00 61.47 86 TYR A N 1
ATOM 642 C CA . TYR A 1 86 ? 17.783 5.723 -22.121 1.00 61.47 86 TYR A CA 1
ATOM 643 C C . TYR A 1 86 ? 18.165 4.856 -23.322 1.00 61.47 86 TYR A C 1
ATOM 645 O O . TYR A 1 86 ? 18.288 5.360 -24.442 1.00 61.47 86 TYR A O 1
ATOM 653 N N . ALA A 1 87 ? 18.373 3.564 -23.071 1.00 71.19 87 ALA A N 1
ATOM 654 C CA . ALA A 1 87 ? 18.719 2.607 -24.112 1.00 71.19 87 ALA A CA 1
ATOM 655 C C . ALA A 1 87 ? 17.534 2.369 -25.069 1.00 71.19 87 ALA A C 1
ATOM 657 O O . ALA A 1 87 ? 16.368 2.533 -24.709 1.00 71.19 87 ALA A O 1
ATOM 658 N N . ASN A 1 88 ? 17.821 1.986 -26.313 1.00 62.00 88 ASN A N 1
ATOM 659 C CA . ASN A 1 88 ? 16.789 1.712 -27.311 1.00 62.00 88 ASN A CA 1
ATOM 660 C C . ASN A 1 88 ? 16.231 0.292 -27.143 1.00 62.00 88 ASN A C 1
ATOM 662 O O . ASN A 1 88 ? 16.952 -0.625 -26.765 1.00 62.00 88 ASN A O 1
ATOM 666 N N . GLY A 1 89 ? 14.956 0.090 -27.495 1.00 58.31 89 GLY A N 1
ATOM 667 C CA . GLY A 1 89 ? 14.363 -1.253 -27.562 1.00 58.31 89 GLY A CA 1
ATOM 668 C C . GLY A 1 89 ? 14.053 -1.899 -26.210 1.00 58.31 89 GLY A C 1
ATOM 669 O O . GLY A 1 89 ? 13.825 -3.103 -26.169 1.00 58.31 89 GLY A O 1
ATOM 670 N N . GLN A 1 90 ? 14.018 -1.122 -25.123 1.00 54.06 90 GLN A N 1
ATOM 671 C CA . GLN A 1 90 ? 13.574 -1.618 -23.821 1.00 54.06 90 GLN A CA 1
ATOM 672 C C . GLN A 1 90 ? 12.104 -2.062 -23.906 1.00 54.06 90 GLN A C 1
ATOM 674 O O . GLN A 1 90 ? 11.243 -1.258 -24.275 1.00 54.06 90 GLN A O 1
ATOM 679 N N . GLU A 1 91 ? 11.817 -3.324 -23.561 1.00 51.22 91 GLU A N 1
ATOM 680 C CA . GLU A 1 91 ? 10.439 -3.824 -23.392 1.00 51.22 91 GLU A CA 1
ATOM 681 C C . GLU A 1 91 ? 9.706 -2.998 -22.325 1.00 51.22 91 GLU A C 1
ATOM 683 O O . GLU A 1 91 ? 8.572 -2.562 -22.526 1.00 51.22 91 GLU A O 1
ATOM 688 N N . ASN A 1 92 ? 10.425 -2.664 -21.251 1.00 52.44 92 ASN A N 1
ATOM 689 C CA . ASN A 1 92 ? 9.980 -1.791 -20.177 1.00 52.44 92 ASN A CA 1
ATOM 690 C C . ASN A 1 92 ? 10.474 -0.362 -20.403 1.00 52.44 92 ASN A C 1
ATOM 692 O O . ASN A 1 92 ? 11.573 0.027 -20.015 1.00 52.44 92 ASN A O 1
ATOM 696 N N . LYS A 1 93 ? 9.628 0.437 -21.047 1.00 54.62 93 LYS A N 1
ATOM 697 C CA . LYS A 1 93 ? 9.903 1.839 -21.361 1.00 54.62 93 LYS A CA 1
ATOM 698 C C . LYS A 1 93 ? 9.924 2.701 -20.079 1.00 54.62 93 LYS A C 1
ATOM 700 O O . LYS A 1 93 ? 8.949 2.687 -19.332 1.00 54.62 93 LYS A O 1
ATOM 705 N N . PRO A 1 94 ? 10.968 3.509 -19.824 1.00 49.72 94 PRO A N 1
ATOM 706 C CA . PRO A 1 94 ? 11.134 4.257 -18.569 1.00 49.72 94 PRO A CA 1
ATOM 707 C C . PRO A 1 94 ? 10.169 5.438 -18.370 1.00 49.72 94 PRO A C 1
ATOM 709 O O . PRO A 1 94 ? 10.135 6.013 -17.288 1.00 49.72 94 PRO A O 1
ATOM 712 N N . TRP A 1 95 ? 9.387 5.813 -19.388 1.00 51.94 95 TRP A N 1
ATOM 713 C CA . TRP A 1 95 ? 8.291 6.786 -19.260 1.00 51.94 95 TRP A CA 1
ATOM 714 C C . TRP A 1 95 ? 6.946 6.144 -18.903 1.00 51.94 95 TRP A C 1
ATOM 716 O O . TRP A 1 95 ? 5.948 6.853 -18.783 1.00 51.94 95 TRP A O 1
ATOM 726 N N . VAL A 1 96 ? 6.894 4.813 -18.794 1.00 62.47 96 VAL A N 1
ATOM 727 C CA . VAL A 1 96 ? 5.696 4.104 -18.347 1.00 62.47 96 VAL A CA 1
ATOM 728 C C . VAL A 1 96 ? 5.501 4.386 -16.869 1.00 62.47 96 VAL A C 1
ATOM 730 O O . VAL A 1 96 ? 6.434 4.268 -16.076 1.00 62.47 96 VAL A O 1
ATOM 733 N N . ASP A 1 97 ? 4.273 4.742 -16.516 1.00 78.25 97 ASP A N 1
ATOM 734 C CA . ASP A 1 97 ? 3.833 4.833 -15.134 1.00 78.25 97 ASP A CA 1
ATOM 735 C C . ASP A 1 97 ? 3.895 3.435 -14.498 1.00 78.25 97 ASP A C 1
ATOM 737 O O . ASP A 1 97 ? 3.032 2.582 -14.727 1.00 78.25 97 ASP A O 1
ATOM 741 N N . LYS A 1 98 ? 4.989 3.179 -13.770 1.00 83.12 98 LYS A N 1
ATOM 742 C CA . LYS A 1 98 ? 5.275 1.891 -13.130 1.00 83.12 98 LYS A CA 1
A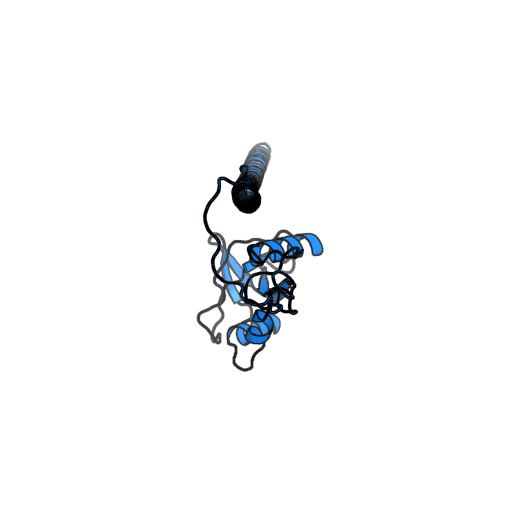TOM 743 C C . LYS A 1 98 ? 4.262 1.557 -12.048 1.00 83.12 98 LYS A C 1
ATOM 745 O O . LYS A 1 98 ? 3.938 0.387 -11.894 1.00 83.12 98 LYS A O 1
ATOM 750 N N . GLU A 1 99 ? 3.740 2.568 -11.360 1.00 84.19 99 GLU A N 1
ATOM 751 C CA . GLU A 1 99 ? 2.685 2.403 -10.364 1.00 84.19 99 GLU A CA 1
ATOM 752 C C . GLU A 1 99 ? 1.436 1.836 -11.040 1.00 84.19 99 GLU A C 1
ATOM 754 O O . GLU A 1 99 ? 0.973 0.750 -10.695 1.00 84.19 99 GLU A O 1
ATOM 759 N N . LYS A 1 100 ? 0.957 2.500 -12.098 1.00 84.88 100 LYS A N 1
ATOM 760 C CA . LYS A 1 100 ? -0.213 2.041 -12.855 1.00 84.88 100 LYS A CA 1
ATOM 761 C C . LYS A 1 100 ? -0.026 0.638 -13.433 1.00 84.88 100 LYS A C 1
ATOM 763 O O . LYS A 1 100 ? -0.926 -0.191 -13.308 1.00 84.88 100 LYS A O 1
ATOM 768 N N . LEU A 1 101 ? 1.127 0.374 -14.052 1.00 86.12 101 LEU A N 1
ATOM 769 C CA . LEU A 1 101 ? 1.441 -0.941 -14.614 1.00 86.12 101 LEU A CA 1
ATOM 770 C C . LEU A 1 101 ? 1.454 -2.023 -13.525 1.00 86.12 101 LEU A C 1
ATOM 772 O O . LEU A 1 101 ? 0.864 -3.081 -13.714 1.00 86.12 101 LEU A O 1
ATOM 776 N N . GLY A 1 102 ? 2.072 -1.748 -12.375 1.00 89.06 102 GLY A N 1
ATOM 777 C CA . GLY A 1 102 ? 2.152 -2.696 -11.268 1.00 89.06 102 GLY A CA 1
ATOM 778 C C . GLY A 1 102 ? 0.805 -3.011 -10.636 1.00 89.06 102 GLY A C 1
ATOM 779 O O . GLY A 1 102 ? 0.531 -4.170 -10.326 1.00 89.06 102 GLY A O 1
ATOM 780 N N . LEU A 1 103 ? -0.067 -2.011 -10.492 1.00 89.44 103 LEU A N 1
ATOM 781 C CA . LEU A 1 103 ? -1.430 -2.219 -10.001 1.00 89.44 103 LEU A CA 1
ATOM 782 C C . LEU A 1 103 ? -2.280 -3.019 -10.999 1.00 89.44 103 LEU A C 1
ATOM 784 O O . LEU A 1 103 ? -3.013 -3.917 -10.586 1.00 89.44 103 LEU A O 1
ATOM 788 N N . GLU A 1 104 ? -2.160 -2.741 -12.303 1.00 88.31 104 GLU A N 1
ATOM 789 C CA . GLU A 1 104 ? -2.842 -3.508 -13.356 1.00 88.31 104 GLU A CA 1
ATOM 790 C C . GLU A 1 104 ? -2.358 -4.963 -13.386 1.00 88.31 104 GLU A C 1
ATOM 792 O O . GLU A 1 104 ? -3.172 -5.888 -13.365 1.00 88.31 104 GLU A O 1
ATOM 797 N N . ASN A 1 105 ? -1.041 -5.178 -13.352 1.00 90.56 105 ASN A N 1
ATOM 798 C CA . ASN A 1 105 ? -0.454 -6.511 -13.283 1.00 90.56 105 ASN A CA 1
ATOM 799 C C . ASN A 1 105 ? -0.902 -7.247 -12.012 1.00 90.56 105 ASN A C 1
ATOM 801 O O . ASN A 1 105 ? -1.291 -8.408 -12.084 1.00 90.56 105 ASN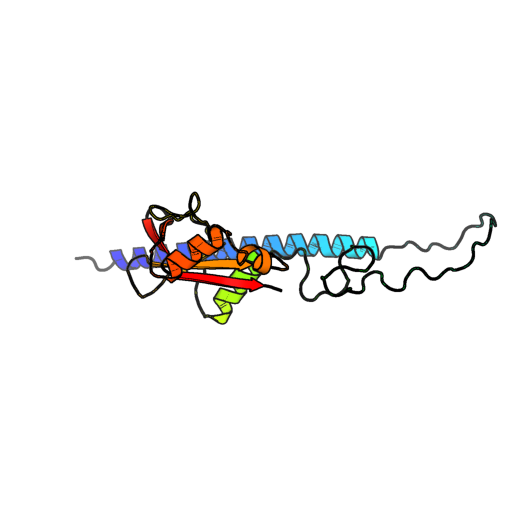 A O 1
ATOM 805 N N . TYR A 1 106 ? -0.926 -6.579 -10.853 1.00 92.19 106 TYR A N 1
ATOM 806 C CA . TYR A 1 106 ? -1.409 -7.179 -9.608 1.00 92.19 106 TYR A CA 1
ATOM 807 C C . TYR A 1 106 ? -2.873 -7.606 -9.684 1.00 92.19 106 TYR A C 1
ATOM 809 O O . TYR A 1 106 ? -3.186 -8.735 -9.299 1.00 92.19 106 TYR A O 1
ATOM 817 N N . GLY A 1 107 ? -3.749 -6.744 -10.204 1.00 91.50 107 GLY A N 1
ATOM 818 C CA . GLY A 1 107 ? -5.157 -7.079 -10.400 1.00 91.50 107 GLY A CA 1
ATOM 819 C C . GLY A 1 107 ? -5.342 -8.282 -11.324 1.00 91.50 107 GLY A C 1
ATOM 820 O O . GLY A 1 107 ? -6.076 -9.206 -10.984 1.00 91.50 107 GLY A O 1
ATOM 821 N N . ASN A 1 108 ? -4.621 -8.312 -12.449 1.00 91.19 108 ASN A N 1
ATOM 822 C CA . ASN A 1 108 ? -4.696 -9.400 -13.426 1.00 91.19 108 ASN A CA 1
ATOM 823 C C . ASN A 1 108 ? -4.144 -10.727 -12.883 1.00 91.19 108 ASN A C 1
ATOM 825 O O . ASN A 1 108 ? -4.775 -11.766 -13.057 1.00 91.19 108 ASN A O 1
ATOM 829 N N . ASP A 1 109 ? -2.990 -10.699 -12.214 1.00 91.50 109 ASP A N 1
ATOM 830 C CA . ASP A 1 109 ? -2.324 -11.905 -11.708 1.00 91.50 109 ASP A CA 1
ATOM 831 C C . ASP A 1 109 ? -3.119 -12.588 -10.586 1.00 91.50 109 ASP A C 1
ATOM 833 O O . ASP A 1 109 ? -3.029 -13.805 -10.416 1.00 91.50 109 ASP A O 1
ATOM 837 N N . ASN A 1 110 ? -3.882 -11.810 -9.812 1.00 92.19 110 ASN A N 1
ATOM 838 C CA . ASN A 1 110 ? -4.630 -12.298 -8.650 1.00 92.19 110 ASN A CA 1
ATOM 839 C C . ASN A 1 110 ? -6.148 -12.375 -8.886 1.00 92.19 110 ASN A C 1
ATOM 841 O O . ASN A 1 110 ? -6.858 -12.829 -7.994 1.00 92.19 110 ASN A O 1
ATOM 845 N N . ASP A 1 111 ? -6.638 -11.956 -10.058 1.00 93.88 111 ASP A N 1
ATOM 846 C CA . ASP A 1 111 ? -8.068 -11.855 -10.397 1.00 93.88 111 ASP A CA 1
ATOM 847 C C . ASP A 1 111 ? -8.864 -11.016 -9.373 1.00 93.88 111 ASP A C 1
ATOM 849 O O . ASP A 1 111 ? -9.918 -11.414 -8.873 1.00 93.88 111 ASP A O 1
ATOM 853 N N . VAL A 1 112 ? -8.329 -9.837 -9.025 1.00 92.94 112 VAL A N 1
ATOM 854 C CA . VAL A 1 112 ? -8.920 -8.919 -8.034 1.00 92.94 112 VAL A CA 1
ATOM 855 C C . VAL A 1 112 ? -9.120 -7.508 -8.581 1.00 92.94 112 VAL A C 1
ATOM 857 O O . VAL A 1 112 ? -8.351 -7.007 -9.400 1.00 92.94 112 VAL A O 1
ATOM 860 N N . GLU A 1 113 ? -10.150 -6.826 -8.075 1.00 91.50 113 GLU A N 1
ATOM 861 C CA . GLU A 1 113 ? -10.370 -5.402 -8.336 1.00 91.50 113 GLU A CA 1
ATOM 862 C C . GLU A 1 113 ? -9.456 -4.561 -7.432 1.00 91.50 113 GLU A C 1
ATOM 864 O O . GLU A 1 113 ? -9.561 -4.607 -6.204 1.00 91.50 113 GLU A O 1
ATOM 869 N N . VAL A 1 114 ? -8.571 -3.775 -8.048 1.00 91.94 114 VAL A N 1
ATOM 870 C CA . VAL A 1 114 ? -7.679 -2.845 -7.346 1.00 91.94 114 VAL A CA 1
ATOM 871 C C . VAL A 1 114 ? -8.290 -1.446 -7.344 1.00 91.94 114 VAL A C 1
ATOM 873 O O . VAL A 1 114 ? -8.581 -0.871 -8.391 1.00 91.94 114 VAL A O 1
ATOM 876 N N . ILE A 1 115 ? -8.449 -0.871 -6.155 1.00 90.94 115 ILE A N 1
ATOM 877 C CA . ILE A 1 115 ? -8.867 0.515 -5.956 1.00 90.94 115 ILE A CA 1
ATOM 878 C C . ILE A 1 115 ? -7.617 1.394 -6.003 1.00 90.94 115 ILE A C 1
ATOM 880 O O . ILE A 1 115 ? -6.792 1.347 -5.098 1.00 90.94 115 ILE A O 1
ATOM 884 N N . THR A 1 116 ? -7.491 2.236 -7.027 1.00 88.88 116 THR A N 1
ATOM 885 C CA . THR A 1 116 ? -6.311 3.103 -7.245 1.00 88.88 116 THR A CA 1
ATOM 886 C C . THR A 1 116 ? -6.406 4.459 -6.532 1.00 88.88 116 THR A C 1
ATOM 888 O O . THR A 1 116 ? -5.637 5.380 -6.795 1.00 88.88 116 THR A O 1
ATOM 891 N N . THR A 1 117 ? -7.408 4.641 -5.667 1.00 85.50 117 THR A N 1
ATOM 892 C CA . THR A 1 117 ? -7.542 5.865 -4.868 1.00 85.50 117 THR A CA 1
ATOM 893 C C . THR A 1 117 ? -6.614 5.782 -3.665 1.00 85.50 117 THR A C 1
ATOM 895 O O . THR A 1 117 ? -6.852 4.998 -2.748 1.00 85.50 117 THR A O 1
ATOM 898 N N . GLN A 1 118 ? -5.591 6.636 -3.634 1.00 84.31 118 GLN A N 1
ATOM 899 C CA . GLN A 1 118 ? -4.643 6.678 -2.524 1.00 84.31 118 GLN A CA 1
ATOM 900 C C . GLN A 1 118 ? -5.288 7.244 -1.248 1.00 84.31 118 GLN A C 1
ATOM 902 O O . GLN A 1 118 ? -5.633 8.429 -1.156 1.00 84.31 118 GLN A O 1
ATOM 907 N N . VAL A 1 119 ? -5.390 6.409 -0.214 1.00 86.75 119 VAL A N 1
ATOM 908 C CA . VAL A 1 119 ? -5.907 6.781 1.112 1.00 86.75 119 VAL A CA 1
ATOM 909 C C . VAL A 1 119 ? -4.756 6.908 2.105 1.00 86.75 119 VAL A C 1
ATOM 911 O O . VAL A 1 119 ? -3.851 6.080 2.118 1.00 86.75 119 VAL A O 1
ATOM 914 N N . ARG A 1 120 ? -4.788 7.940 2.965 1.00 95.69 120 ARG A N 1
ATOM 915 C CA . ARG A 1 120 ? -3.888 8.007 4.129 1.00 95.69 120 ARG A CA 1
ATOM 916 C C . ARG A 1 120 ? -4.454 7.134 5.244 1.00 95.69 120 ARG A C 1
ATOM 918 O O . ARG A 1 120 ? -5.582 7.367 5.682 1.00 95.69 120 ARG A O 1
ATOM 925 N N . VAL A 1 121 ? -3.646 6.203 5.729 1.00 98.00 121 VAL A N 1
ATOM 926 C CA . VAL A 1 121 ? -3.926 5.362 6.893 1.00 98.00 121 VAL A CA 1
ATOM 927 C C . VAL A 1 121 ? -2.904 5.608 7.997 1.00 98.00 121 VAL A C 1
ATOM 929 O O . VAL A 1 121 ? -1.822 6.132 7.738 1.00 98.00 121 VAL A O 1
ATOM 932 N N . ASP A 1 122 ? -3.246 5.266 9.233 1.00 98.50 122 ASP A N 1
ATOM 933 C CA . ASP A 1 122 ? -2.367 5.461 10.384 1.00 98.50 122 ASP A CA 1
ATOM 934 C C . ASP A 1 122 ? -2.730 4.539 11.552 1.00 98.50 122 ASP A C 1
ATOM 936 O O . ASP A 1 122 ? -3.840 4.014 11.614 1.00 98.50 122 ASP A O 1
ATOM 940 N N . TYR A 1 123 ? -1.829 4.385 12.515 1.00 98.12 123 TYR A N 1
ATOM 941 C CA . TYR A 1 123 ? -2.123 3.721 13.784 1.00 98.12 123 TYR A CA 1
ATOM 942 C C . TYR A 1 123 ? -1.396 4.416 14.947 1.00 98.12 123 TYR A C 1
ATOM 944 O O . TYR A 1 123 ? -0.373 5.071 14.742 1.00 98.12 123 TYR A O 1
ATOM 952 N N . PRO A 1 124 ? -1.902 4.315 16.191 1.00 97.31 124 PRO A N 1
ATOM 953 C CA . PRO A 1 124 ? -1.271 4.965 17.336 1.00 97.31 124 PRO A CA 1
ATOM 954 C C . PRO A 1 124 ? 0.182 4.517 17.542 1.00 97.31 124 PRO A C 1
ATOM 956 O O . PRO A 1 124 ? 0.459 3.328 17.670 1.00 97.31 124 PRO A O 1
ATOM 959 N N . GLY A 1 125 ? 1.102 5.480 17.624 1.00 96.25 125 GLY A N 1
ATOM 960 C CA . GLY A 1 125 ? 2.531 5.200 17.801 1.00 96.25 125 GLY A CA 1
ATOM 961 C C . GLY A 1 125 ? 3.253 4.770 16.521 1.00 96.25 125 GLY A C 1
ATOM 962 O O . GLY A 1 125 ? 4.356 4.233 16.610 1.00 96.25 125 GLY A O 1
ATOM 963 N N . SER A 1 126 ? 2.650 4.992 15.350 1.00 96.56 126 SER A N 1
ATOM 964 C CA . SER A 1 126 ? 3.294 4.761 14.062 1.00 96.56 126 SER A CA 1
ATOM 965 C C . SER A 1 126 ? 4.628 5.521 13.934 1.00 96.56 126 SER A C 1
ATOM 967 O O . SER A 1 126 ? 4.803 6.608 14.492 1.00 96.56 126 SER A O 1
ATOM 969 N N . PRO A 1 127 ? 5.610 4.958 13.206 1.00 94.69 127 PRO A N 1
ATOM 970 C CA . PRO A 1 127 ? 6.951 5.536 13.074 1.00 94.69 127 PRO A CA 1
ATOM 971 C C . PRO A 1 127 ? 7.007 6.767 12.149 1.00 94.69 127 PRO A C 1
ATOM 973 O O . PRO A 1 127 ? 8.078 7.336 11.944 1.00 94.69 127 PRO A O 1
ATOM 976 N N . GLN A 1 128 ? 5.882 7.160 11.550 1.00 92.75 128 GLN A N 1
ATOM 977 C CA . GLN A 1 128 ? 5.753 8.265 10.599 1.00 92.75 128 GLN A CA 1
ATOM 978 C C . GLN A 1 128 ? 4.337 8.855 10.651 1.00 92.75 128 GLN A C 1
ATOM 980 O O . GLN A 1 128 ? 3.440 8.240 11.215 1.00 92.75 128 GLN A O 1
ATOM 985 N N . ASP A 1 129 ? 4.122 10.017 10.029 1.00 93.38 129 ASP A N 1
ATOM 986 C CA . ASP A 1 129 ? 2.818 10.701 9.969 1.00 93.38 129 ASP A CA 1
ATOM 987 C C . ASP A 1 129 ? 1.840 10.034 8.973 1.00 93.38 129 ASP A C 1
ATOM 989 O O . ASP A 1 129 ? 1.409 10.615 7.968 1.00 93.38 129 ASP A O 1
ATOM 993 N N . GLY A 1 130 ? 1.489 8.784 9.271 1.00 94.38 130 GLY A N 1
ATOM 994 C CA . GLY A 1 130 ? 0.660 7.918 8.444 1.00 94.38 130 GLY A CA 1
ATOM 995 C C . GLY A 1 130 ? 1.346 7.417 7.171 1.00 94.38 130 GLY A C 1
ATOM 996 O O . GLY A 1 130 ? 2.490 7.747 6.855 1.00 94.38 130 GLY A O 1
ATOM 997 N N . ARG A 1 131 ? 0.613 6.594 6.422 1.00 96.81 131 ARG A N 1
ATOM 998 C CA . ARG A 1 131 ? 1.054 5.932 5.192 1.00 96.81 131 ARG A CA 1
ATOM 999 C C . ARG A 1 131 ? -0.002 6.077 4.104 1.00 96.81 131 ARG A C 1
ATOM 1001 O O . ARG A 1 131 ? -1.195 6.063 4.392 1.00 96.81 131 ARG A O 1
ATOM 1008 N N . ARG A 1 132 ? 0.432 6.241 2.857 1.00 96.56 132 ARG A N 1
ATOM 1009 C CA . ARG A 1 132 ? -0.411 6.123 1.659 1.00 96.56 132 ARG A CA 1
ATOM 1010 C C . ARG A 1 132 ? 0.080 4.931 0.861 1.00 96.56 132 ARG A C 1
ATOM 1012 O O . ARG A 1 132 ? 1.292 4.735 0.812 1.00 96.56 132 ARG A O 1
ATOM 1019 N N . TYR A 1 133 ? -0.852 4.188 0.289 1.00 95.50 133 TYR A N 1
ATOM 1020 C CA . TYR A 1 133 ? -0.585 3.071 -0.608 1.00 95.50 133 TYR A CA 1
ATOM 1021 C C . TYR A 1 133 ? -1.047 3.437 -2.012 1.00 95.50 133 TYR A C 1
ATOM 1023 O O . TYR A 1 133 ? -2.015 4.192 -2.153 1.00 95.50 133 TYR A O 1
ATOM 1031 N N . ASP A 1 134 ? -0.366 2.889 -3.010 1.00 94.50 134 ASP A N 1
ATOM 1032 C CA . ASP A 1 134 ? -0.642 3.107 -4.431 1.00 94.50 134 ASP A CA 1
ATOM 1033 C C . ASP A 1 134 ? -1.994 2.500 -4.831 1.00 94.50 134 ASP A C 1
ATOM 1035 O O . ASP A 1 134 ? -2.772 3.092 -5.580 1.00 94.50 134 ASP A O 1
ATOM 1039 N N . GLY A 1 135 ? -2.314 1.337 -4.257 1.00 95.12 135 GLY A N 1
ATOM 1040 C CA . GLY A 1 135 ? -3.599 0.672 -4.432 1.00 95.12 135 GLY A CA 1
ATOM 1041 C C . GLY A 1 135 ? -4.138 0.052 -3.150 1.00 95.12 135 GLY A C 1
ATOM 1042 O O . GLY A 1 135 ? -3.420 -0.151 -2.173 1.00 95.12 135 GLY A O 1
ATOM 1043 N N . LEU A 1 136 ? -5.428 -0.267 -3.165 1.00 97.00 136 LEU A N 1
ATOM 1044 C CA . LEU A 1 136 ? -6.107 -1.022 -2.118 1.00 97.00 136 LEU A CA 1
ATOM 1045 C C . LEU A 1 136 ? -6.873 -2.187 -2.740 1.00 97.00 136 LEU A C 1
ATOM 1047 O O . LEU A 1 136 ? -7.531 -2.022 -3.767 1.00 97.00 136 LEU A O 1
ATOM 1051 N N . VAL A 1 137 ? -6.852 -3.340 -2.083 1.00 97.44 137 VAL A N 1
ATOM 1052 C CA . VAL A 1 137 ? -7.697 -4.488 -2.432 1.00 97.44 137 VAL A CA 1
ATOM 1053 C C . VAL A 1 137 ? -8.579 -4.813 -1.249 1.00 97.44 137 VAL A C 1
ATOM 1055 O O . VAL A 1 137 ? -8.110 -4.868 -0.118 1.00 97.44 137 VAL A O 1
ATOM 1058 N N . ARG A 1 138 ? -9.880 -4.968 -1.488 1.00 96.25 138 ARG A N 1
ATOM 1059 C CA . ARG A 1 138 ? -10.836 -5.279 -0.425 1.00 96.25 138 ARG A CA 1
ATOM 1060 C C . ARG A 1 138 ? -10.701 -6.741 -0.024 1.00 96.25 138 ARG A C 1
ATOM 1062 O O . ARG A 1 138 ? -10.711 -7.614 -0.884 1.00 96.25 138 ARG A O 1
ATOM 1069 N N . ASN A 1 139 ? -10.643 -6.989 1.277 1.00 95.25 139 ASN A N 1
ATOM 1070 C CA . ASN A 1 139 ? -10.585 -8.334 1.823 1.00 95.25 139 ASN A CA 1
ATOM 1071 C C . ASN A 1 139 ? -11.990 -8.887 2.095 1.00 95.25 139 ASN A C 1
ATOM 1073 O O . ASN A 1 139 ? -12.941 -8.142 2.351 1.00 95.25 139 ASN A O 1
ATOM 1077 N N . ASP A 1 140 ? -12.083 -10.217 2.113 1.00 92.56 140 ASP A N 1
ATOM 1078 C CA . ASP A 1 140 ? -13.293 -10.959 2.492 1.00 92.56 140 ASP A CA 1
ATOM 1079 C C . ASP A 1 140 ? -13.263 -11.437 3.960 1.00 92.56 140 ASP A C 1
ATOM 1081 O O . ASP A 1 140 ? -14.167 -12.136 4.420 1.00 92.56 140 ASP A O 1
ATOM 1085 N N . ASP A 1 141 ? -12.225 -11.061 4.714 1.00 87.38 141 ASP A N 1
ATOM 1086 C CA . ASP A 1 141 ? -11.972 -11.491 6.096 1.00 87.38 141 ASP A CA 1
ATOM 1087 C C . ASP A 1 141 ? -12.645 -10.610 7.164 1.00 87.38 141 ASP A C 1
ATOM 1089 O O . ASP A 1 141 ? -12.629 -10.943 8.352 1.00 87.38 141 ASP A O 1
ATOM 1093 N N . GLY A 1 142 ? -13.284 -9.512 6.763 1.00 82.69 142 GLY A N 1
ATOM 1094 C CA . GLY A 1 142 ? -13.938 -8.605 7.690 1.00 82.69 142 GLY A CA 1
ATOM 1095 C C . GLY A 1 142 ? -14.701 -7.466 7.015 1.00 82.69 142 GLY A C 1
ATOM 1096 O O . GLY A 1 142 ? -14.633 -7.256 5.803 1.00 82.69 142 GLY A O 1
ATOM 1097 N N . PRO A 1 143 ? -15.486 -6.706 7.794 1.00 87.38 143 PRO A N 1
ATOM 1098 C CA . PRO A 1 143 ? -16.119 -5.502 7.288 1.00 87.38 143 PRO A CA 1
ATOM 1099 C C . PRO A 1 143 ? -15.061 -4.416 7.045 1.00 87.38 143 PRO A C 1
ATOM 1101 O O . PRO A 1 143 ? -14.390 -3.982 7.977 1.00 87.38 143 PRO A O 1
ATOM 1104 N N . ASN A 1 144 ? -14.969 -3.938 5.802 1.00 93.88 144 ASN A N 1
ATOM 1105 C CA . ASN A 1 144 ? -14.109 -2.819 5.390 1.00 93.88 144 ASN A CA 1
ATOM 1106 C C . ASN A 1 144 ? -12.615 -3.014 5.708 1.00 93.88 144 ASN A C 1
ATOM 1108 O O . ASN A 1 144 ? -11.911 -2.047 6.012 1.00 93.88 144 ASN A O 1
ATOM 1112 N N . THR A 1 145 ? -12.140 -4.255 5.618 1.00 97.44 145 THR A N 1
ATOM 1113 C CA . THR A 1 145 ? -10.718 -4.600 5.653 1.00 97.44 145 THR A CA 1
ATOM 1114 C C . THR A 1 145 ? -10.132 -4.587 4.243 1.00 97.44 145 THR A C 1
ATOM 1116 O O . THR A 1 145 ? -10.813 -4.908 3.265 1.00 97.44 145 THR A O 1
ATOM 1119 N N . TYR A 1 146 ? -8.878 -4.162 4.136 1.00 98.31 146 TYR A N 1
ATOM 1120 C CA . TYR A 1 146 ? -8.165 -3.996 2.878 1.00 98.31 146 TYR A CA 1
ATOM 1121 C C . TYR A 1 146 ? -6.705 -4.429 3.013 1.00 98.31 146 TYR A C 1
ATOM 1123 O O . TYR A 1 146 ? -6.089 -4.286 4.074 1.00 98.31 146 TYR A O 1
ATOM 1131 N N . ASP A 1 147 ? -6.142 -4.880 1.902 1.00 98.19 147 ASP A N 1
ATOM 1132 C CA . ASP A 1 147 ? -4.705 -4.990 1.700 1.00 98.19 147 ASP A CA 1
ATOM 1133 C C . ASP A 1 147 ? -4.207 -3.722 0.995 1.00 98.19 147 ASP A C 1
ATOM 1135 O O . ASP A 1 147 ? -4.792 -3.277 0.005 1.00 98.19 147 ASP A O 1
ATOM 1139 N N . GLY A 1 148 ? -3.149 -3.113 1.532 1.00 97.81 148 GLY A N 1
ATOM 1140 C CA . GLY A 1 148 ? -2.461 -1.983 0.912 1.00 97.81 148 GLY A CA 1
ATOM 1141 C C . GLY A 1 148 ? -1.425 -2.472 -0.090 1.00 97.81 148 GLY A C 1
ATOM 1142 O O . GLY A 1 148 ? -0.578 -3.287 0.264 1.00 97.81 148 GLY A O 1
ATOM 1143 N N . ILE A 1 149 ? -1.483 -1.985 -1.327 1.00 97.62 149 ILE A N 1
ATOM 1144 C CA . ILE A 1 149 ? -0.538 -2.329 -2.391 1.00 97.62 149 ILE A CA 1
ATOM 1145 C C . ILE A 1 149 ? 0.447 -1.178 -2.574 1.00 97.62 149 ILE A C 1
ATOM 1147 O O . ILE A 1 149 ? 0.041 -0.038 -2.786 1.00 97.62 149 ILE A O 1
ATOM 1151 N N . GLU A 1 150 ? 1.736 -1.490 -2.522 1.00 96.19 150 GLU A N 1
ATOM 1152 C CA . GLU A 1 150 ? 2.823 -0.555 -2.793 1.00 96.19 150 GLU A CA 1
ATOM 1153 C C . GLU A 1 150 ? 3.684 -1.089 -3.937 1.00 96.19 150 GLU A C 1
ATOM 1155 O O . GLU A 1 150 ? 4.251 -2.181 -3.845 1.00 96.19 150 GLU A O 1
ATOM 1160 N N . ILE A 1 151 ? 3.830 -0.299 -4.993 1.00 93.81 151 ILE A N 1
ATOM 1161 C CA . ILE A 1 151 ? 4.670 -0.603 -6.139 1.00 93.81 151 ILE A CA 1
ATOM 1162 C C . ILE A 1 151 ? 6.043 0.042 -5.950 1.00 93.81 151 ILE A C 1
ATOM 1164 O O . ILE A 1 151 ? 6.187 1.239 -5.702 1.00 93.81 151 ILE A O 1
ATOM 1168 N N . LYS A 1 152 ? 7.097 -0.760 -6.083 1.00 89.38 152 LYS A N 1
ATOM 1169 C CA . LYS A 1 152 ? 8.490 -0.301 -6.075 1.00 89.38 152 LYS A CA 1
ATOM 1170 C C . LYS A 1 152 ? 9.128 -0.624 -7.421 1.00 89.38 152 LYS A C 1
ATOM 1172 O O . LYS A 1 152 ? 8.933 -1.708 -7.946 1.00 89.38 152 LYS A O 1
ATOM 1177 N N . SER A 1 153 ? 9.920 0.294 -7.969 1.00 85.25 153 SER A N 1
ATOM 1178 C CA . SER A 1 153 ? 10.656 0.074 -9.222 1.00 85.25 153 SER A CA 1
ATOM 1179 C C . SER A 1 153 ? 12.121 0.479 -9.094 1.00 85.25 153 SER A C 1
ATOM 1181 O O . SER A 1 153 ? 12.441 1.426 -8.364 1.00 85.25 153 SER A O 1
ATOM 1183 N N . GLY A 1 154 ? 13.004 -0.188 -9.838 1.00 81.00 154 GLY A N 1
ATOM 1184 C CA . GLY A 1 154 ? 14.450 0.048 -9.776 1.00 81.00 154 GLY A CA 1
ATOM 1185 C C . GLY A 1 154 ? 14.997 -0.096 -8.351 1.00 81.00 154 GLY A C 1
ATOM 1186 O O . GLY A 1 154 ? 14.557 -0.943 -7.579 1.00 81.00 154 GLY A O 1
ATOM 1187 N N . ASP A 1 155 ? 15.900 0.796 -7.939 1.00 80.88 155 ASP A N 1
ATOM 1188 C CA . ASP A 1 155 ? 16.529 0.737 -6.607 1.00 80.88 155 ASP A CA 1
ATOM 1189 C C . ASP A 1 155 ? 15.590 1.106 -5.434 1.00 80.88 155 ASP A C 1
ATOM 1191 O O . ASP A 1 155 ? 16.021 1.204 -4.277 1.00 80.88 155 ASP A O 1
ATOM 1195 N N . ALA A 1 156 ? 14.299 1.354 -5.689 1.00 81.81 156 ALA A N 1
ATOM 1196 C CA . ALA A 1 156 ? 13.343 1.753 -4.658 1.00 81.81 156 ALA A CA 1
ATOM 1197 C C . ALA A 1 156 ? 13.155 0.672 -3.584 1.00 81.81 156 ALA A C 1
ATOM 1199 O O . ALA A 1 156 ? 13.002 1.016 -2.408 1.00 81.81 156 ALA A O 1
ATOM 1200 N N . ILE A 1 157 ? 13.237 -0.613 -3.951 1.00 88.56 157 ILE A N 1
ATOM 1201 C CA . ILE A 1 157 ? 13.123 -1.712 -2.986 1.00 88.56 157 ILE A CA 1
ATOM 1202 C C . ILE A 1 157 ? 14.302 -1.713 -2.005 1.00 88.56 157 ILE A C 1
ATOM 1204 O O . ILE A 1 157 ? 14.108 -1.802 -0.794 1.00 88.56 157 ILE A O 1
ATOM 1208 N N . ALA A 1 158 ? 15.518 -1.482 -2.505 1.00 86.81 158 ALA A N 1
ATOM 1209 C CA . ALA A 1 158 ? 16.720 -1.413 -1.686 1.00 86.81 158 ALA A CA 1
ATOM 1210 C C . ALA A 1 158 ? 16.718 -0.202 -0.745 1.00 86.81 158 ALA A C 1
ATOM 1212 O O . ALA A 1 158 ? 17.345 -0.246 0.306 1.00 86.81 158 ALA A O 1
ATOM 1213 N N . ASN A 1 159 ? 16.044 0.896 -1.100 1.00 88.06 159 ASN A N 1
ATOM 1214 C CA . ASN A 1 159 ? 15.850 2.037 -0.200 1.00 88.06 159 ASN A CA 1
ATOM 1215 C C . ASN A 1 159 ? 14.763 1.774 0.848 1.00 88.06 159 ASN A C 1
ATOM 1217 O O . ASN A 1 159 ? 14.897 2.199 1.999 1.00 88.06 159 ASN A O 1
ATOM 1221 N N . TYR A 1 160 ? 13.697 1.085 0.445 1.00 92.75 160 TYR A N 1
ATOM 1222 C CA . TYR A 1 160 ? 12.584 0.707 1.305 1.00 92.75 160 TYR A CA 1
ATOM 1223 C C . TYR A 1 160 ? 13.040 -0.233 2.426 1.00 92.75 160 TYR A C 1
ATOM 1225 O O . TYR A 1 160 ? 12.802 0.063 3.588 1.00 92.75 160 TYR A O 1
ATOM 1233 N N . THR A 1 161 ? 13.800 -1.286 2.123 1.00 92.62 161 THR A N 1
ATOM 1234 C CA . THR A 1 161 ? 14.225 -2.287 3.122 1.00 92.62 161 THR A CA 1
ATOM 1235 C C . THR A 1 161 ? 15.415 -1.867 3.995 1.00 92.62 161 THR A C 1
ATOM 1237 O O . THR A 1 161 ? 15.910 -2.661 4.800 1.00 92.62 161 THR A O 1
ATOM 1240 N N . ARG A 1 162 ? 15.914 -0.629 3.865 1.00 93.25 162 ARG A N 1
ATOM 1241 C CA . ARG A 1 162 ? 17.057 -0.155 4.662 1.00 93.25 162 ARG A CA 1
ATOM 1242 C C . ARG A 1 162 ? 16.725 -0.104 6.157 1.00 93.25 162 ARG A C 1
ATOM 1244 O O . ARG A 1 162 ? 15.623 0.305 6.530 1.00 93.25 162 ARG A O 1
ATOM 1251 N N . PRO A 1 163 ? 17.698 -0.412 7.037 1.00 94.12 163 PRO A N 1
ATOM 1252 C CA . PRO A 1 163 ? 17.536 -0.215 8.473 1.00 94.12 163 PRO A CA 1
ATOM 1253 C C . PRO A 1 163 ? 17.108 1.219 8.805 1.00 94.12 163 PRO A C 1
ATOM 1255 O O . PRO A 1 163 ? 17.703 2.180 8.321 1.00 94.12 163 PRO A O 1
ATOM 1258 N N . GLY A 1 164 ? 16.079 1.355 9.643 1.00 93.44 164 GLY A N 1
ATOM 1259 C CA . GLY A 1 164 ? 15.539 2.654 10.052 1.00 93.44 164 GLY A CA 1
ATOM 1260 C C . GLY A 1 164 ? 14.572 3.299 9.056 1.00 93.44 164 GLY A C 1
ATOM 1261 O O . GLY A 1 164 ? 14.093 4.396 9.327 1.00 93.44 164 GLY A O 1
ATOM 1262 N N . ASN A 1 165 ? 14.258 2.648 7.930 1.00 96.62 165 ASN A N 1
ATOM 1263 C CA . ASN A 1 165 ? 13.209 3.129 7.038 1.00 96.62 165 ASN A CA 1
ATOM 1264 C C . ASN A 1 165 ? 11.842 3.034 7.739 1.00 96.62 165 ASN A C 1
ATOM 1266 O O . ASN A 1 165 ? 11.369 1.947 8.074 1.00 96.62 165 ASN A O 1
ATOM 1270 N N . THR A 1 166 ? 11.207 4.183 7.961 1.00 97.31 166 THR A N 1
ATOM 1271 C CA . THR A 1 166 ? 9.944 4.277 8.701 1.00 97.31 166 THR A CA 1
ATOM 1272 C C . THR A 1 166 ? 8.753 3.720 7.923 1.00 97.31 166 THR A C 1
ATOM 1274 O O . THR A 1 166 ? 7.822 3.227 8.553 1.00 97.31 166 THR A O 1
ATOM 1277 N N . GLN A 1 167 ? 8.782 3.719 6.582 1.00 96.44 167 GLN A N 1
ATOM 1278 C CA . GLN A 1 167 ? 7.752 3.057 5.768 1.00 96.44 167 GLN A CA 1
ATOM 1279 C C . GLN A 1 167 ? 7.813 1.548 5.950 1.00 96.44 167 GLN A C 1
ATOM 1281 O O . GLN A 1 167 ? 6.804 0.942 6.277 1.00 96.44 167 GLN A O 1
ATOM 1286 N N . TYR A 1 168 ? 9.005 0.962 5.856 1.00 96.69 168 TYR A N 1
ATOM 1287 C CA . TYR A 1 168 ? 9.193 -0.468 6.096 1.00 96.69 168 TYR A CA 1
ATOM 1288 C C . TYR A 1 168 ? 8.791 -0.883 7.515 1.00 96.69 168 TYR A C 1
ATOM 1290 O O . TYR A 1 168 ? 8.143 -1.906 7.708 1.00 96.69 168 TYR A O 1
ATOM 1298 N N . GLN A 1 169 ? 9.125 -0.071 8.522 1.00 98.06 169 GLN A N 1
ATOM 1299 C CA . GLN A 1 169 ? 8.691 -0.313 9.902 1.00 98.06 169 GLN A CA 1
ATOM 1300 C C . GLN A 1 169 ? 7.169 -0.221 10.064 1.00 98.06 169 GLN A C 1
ATOM 1302 O O . GLN A 1 169 ? 6.592 -1.036 10.780 1.00 98.06 169 GLN A O 1
ATOM 1307 N N . PHE A 1 170 ? 6.529 0.750 9.406 1.00 98.50 170 PHE A N 1
ATOM 1308 C CA . PHE A 1 170 ? 5.074 0.891 9.402 1.00 98.50 170 PHE A CA 1
ATOM 1309 C C . PHE A 1 170 ? 4.411 -0.331 8.768 1.00 98.50 170 PHE A C 1
ATOM 1311 O O . PHE A 1 170 ? 3.546 -0.960 9.372 1.00 98.50 170 PHE A O 1
ATOM 1318 N N . ASP A 1 171 ? 4.856 -0.684 7.566 1.00 98.06 171 ASP A N 1
ATOM 1319 C CA . ASP A 1 171 ? 4.275 -1.748 6.755 1.00 98.06 171 ASP A CA 1
ATOM 1320 C C . ASP A 1 171 ? 4.470 -3.123 7.430 1.00 98.06 171 ASP A C 1
ATOM 1322 O O . ASP A 1 171 ? 3.554 -3.948 7.438 1.00 98.06 171 ASP A O 1
ATOM 1326 N N . ASN A 1 172 ? 5.604 -3.343 8.109 1.00 97.81 172 ASN A N 1
ATOM 1327 C CA . ASN A 1 172 ? 5.819 -4.537 8.932 1.00 97.81 172 ASN A CA 1
ATOM 1328 C C . ASN A 1 172 ? 4.912 -4.589 10.159 1.00 97.81 172 ASN A C 1
ATOM 1330 O O . ASN A 1 172 ? 4.364 -5.644 10.439 1.00 97.81 172 ASN A O 1
ATOM 1334 N N . ALA A 1 173 ? 4.706 -3.479 10.872 1.00 98.19 173 ALA A N 1
ATOM 1335 C CA . ALA A 1 173 ? 3.803 -3.477 12.023 1.00 98.19 173 ALA A CA 1
ATOM 1336 C C . ALA A 1 173 ? 2.365 -3.840 11.617 1.00 98.19 173 ALA A C 1
ATOM 1338 O O . ALA A 1 173 ? 1.679 -4.549 12.357 1.00 98.19 173 ALA A O 1
ATOM 1339 N N . VAL A 1 174 ? 1.929 -3.395 10.431 1.00 98.25 174 VAL A N 1
ATOM 1340 C CA . VAL A 1 174 ? 0.644 -3.799 9.847 1.00 98.25 174 VAL A CA 1
ATOM 1341 C C . VAL A 1 174 ? 0.625 -5.295 9.556 1.00 98.25 174 VAL A C 1
ATOM 1343 O O . VAL A 1 174 ? -0.279 -5.986 10.022 1.00 98.25 174 VAL A O 1
ATOM 1346 N N . ASN A 1 175 ? 1.648 -5.808 8.870 1.00 97.62 175 ASN A N 1
ATOM 1347 C CA . ASN A 1 175 ? 1.779 -7.238 8.575 1.00 97.62 175 ASN A CA 1
ATOM 1348 C C . ASN A 1 175 ? 1.910 -8.122 9.830 1.00 97.62 175 ASN A C 1
ATOM 1350 O O . ASN A 1 175 ? 1.465 -9.268 9.814 1.00 97.62 175 ASN A O 1
ATOM 1354 N N . ASP A 1 176 ? 2.432 -7.576 10.929 1.00 97.81 176 ASP A N 1
ATOM 1355 C CA . ASP A 1 176 ? 2.523 -8.218 12.246 1.00 97.81 176 ASP A CA 1
ATOM 1356 C C . ASP A 1 176 ? 1.207 -8.129 13.049 1.00 97.81 176 ASP A C 1
ATOM 1358 O O . ASP A 1 176 ? 1.131 -8.573 14.197 1.00 97.81 176 ASP A O 1
ATOM 1362 N N . GLY A 1 177 ? 0.145 -7.581 12.448 1.00 96.44 177 GLY A N 1
ATOM 1363 C CA . GLY A 1 177 ? -1.208 -7.583 12.996 1.00 96.44 177 GLY A CA 1
ATOM 1364 C C . GLY A 1 177 ? -1.640 -6.283 13.670 1.00 96.44 177 GLY A C 1
ATOM 1365 O O . GLY A 1 177 ? -2.600 -6.315 14.438 1.00 96.44 177 GLY A O 1
ATOM 1366 N N . THR A 1 178 ? -0.975 -5.153 13.405 1.00 98.00 178 THR A N 1
ATOM 1367 C CA . THR A 1 178 ? -1.412 -3.816 13.853 1.00 98.00 178 THR A CA 1
ATOM 1368 C C . THR A 1 178 ? -2.231 -3.131 12.752 1.00 98.00 178 THR A C 1
ATOM 1370 O O . THR A 1 178 ? -1.643 -2.552 11.843 1.00 98.00 178 THR A O 1
ATOM 1373 N N . PRO A 1 179 ? -3.577 -3.135 12.784 1.00 97.31 179 PRO A N 1
ATOM 1374 C CA . PRO A 1 179 ? -4.362 -2.566 11.691 1.00 97.31 179 PRO A CA 1
ATOM 1375 C C . PRO A 1 179 ? -4.137 -1.055 11.563 1.00 97.31 179 PRO A C 1
ATOM 1377 O O . PRO A 1 179 ? -4.193 -0.326 12.556 1.00 97.31 179 PRO A O 1
ATOM 1380 N N . ALA A 1 180 ? -3.938 -0.574 10.337 1.00 98.38 180 ALA A N 1
ATOM 1381 C CA . ALA A 1 180 ? -3.879 0.851 10.040 1.00 98.38 180 ALA A CA 1
ATOM 1382 C C . ALA A 1 180 ? -5.271 1.377 9.660 1.00 98.38 180 ALA A C 1
ATOM 1384 O O . ALA A 1 180 ? -5.974 0.802 8.834 1.00 98.38 180 ALA A O 1
ATOM 1385 N N . HIS A 1 181 ? -5.674 2.493 10.251 1.00 98.38 181 HIS A N 1
ATOM 1386 C CA . HIS A 1 181 ? -6.997 3.086 10.109 1.00 98.38 181 HIS A CA 1
ATOM 1387 C C . HIS A 1 181 ? -6.970 4.253 9.125 1.00 98.38 181 HIS A C 1
ATOM 1389 O O . HIS A 1 181 ? -6.114 5.131 9.223 1.00 98.38 181 HIS A O 1
ATOM 1395 N N . GLY A 1 182 ? -7.944 4.320 8.222 1.00 97.00 182 GLY A N 1
ATOM 1396 C CA . GLY A 1 182 ? -8.109 5.456 7.313 1.00 97.00 182 GLY A CA 1
ATOM 1397 C C . GLY A 1 182 ? -9.551 5.654 6.881 1.00 97.00 182 GLY A C 1
ATOM 1398 O O . GLY A 1 182 ? -10.471 5.077 7.462 1.00 97.00 182 GLY A O 1
ATOM 1399 N N . ARG A 1 183 ? -9.750 6.481 5.849 1.00 95.19 183 ARG A N 1
ATOM 1400 C CA . ARG A 1 183 ? -11.071 6.731 5.264 1.00 95.19 183 ARG A CA 1
ATOM 1401 C C . ARG A 1 183 ? -11.066 6.649 3.749 1.00 95.19 183 ARG A C 1
ATOM 1403 O O . ARG A 1 183 ? -10.319 7.378 3.103 1.00 95.19 183 ARG A O 1
ATOM 1410 N N . LEU A 1 184 ? -11.974 5.844 3.208 1.00 91.00 184 LEU A N 1
ATOM 1411 C CA . LEU A 1 184 ? -12.263 5.736 1.780 1.00 91.00 184 LEU A CA 1
ATOM 1412 C C . LEU A 1 184 ? -13.734 6.087 1.559 1.00 91.00 184 LEU A C 1
ATOM 1414 O O . LEU A 1 184 ? -14.604 5.543 2.235 1.00 91.00 184 LEU A O 1
ATOM 1418 N N . ASP A 1 185 ? -14.016 7.047 0.677 1.00 90.38 185 ASP A N 1
ATOM 1419 C CA . ASP A 1 185 ? -15.378 7.523 0.383 1.00 90.38 185 ASP A CA 1
ATOM 1420 C C . ASP A 1 185 ? -16.210 7.887 1.629 1.00 90.38 185 ASP A C 1
ATOM 1422 O O . ASP A 1 185 ? -17.422 7.681 1.704 1.00 90.38 185 ASP A O 1
ATOM 1426 N N . GLY A 1 186 ? -15.540 8.438 2.645 1.00 90.50 186 GLY A N 1
ATOM 1427 C CA . GLY A 1 186 ? -16.158 8.825 3.915 1.00 90.50 186 GLY A CA 1
ATOM 1428 C C . GLY A 1 186 ? -16.479 7.662 4.859 1.00 90.50 186 GLY A C 1
ATOM 1429 O O . GLY A 1 186 ? -17.021 7.908 5.935 1.00 90.50 186 GLY A O 1
ATOM 1430 N N . GLN A 1 187 ? -16.134 6.428 4.493 1.00 93.50 187 GLN A N 1
ATOM 1431 C CA . GLN A 1 187 ? -16.236 5.251 5.350 1.00 93.50 187 GLN A CA 1
ATOM 1432 C C . GLN A 1 187 ? -14.895 4.953 6.008 1.00 93.50 187 GLN A C 1
ATOM 1434 O O . GLN A 1 187 ? -13.848 5.077 5.372 1.00 93.50 187 GLN A O 1
ATOM 1439 N N . ASP A 1 188 ? -14.929 4.542 7.273 1.00 97.31 188 ASP A N 1
ATOM 1440 C CA . ASP A 1 188 ? -13.732 4.062 7.953 1.00 97.31 188 ASP A CA 1
ATOM 1441 C C . ASP A 1 188 ? -13.309 2.711 7.352 1.00 97.31 188 ASP A C 1
ATOM 1443 O O . ASP A 1 188 ? -14.143 1.826 7.111 1.00 97.31 188 ASP A O 1
ATOM 1447 N N . ILE A 1 189 ? -12.009 2.582 7.094 1.00 97.56 189 ILE A N 1
ATOM 1448 C CA . ILE A 1 189 ? -11.374 1.377 6.559 1.00 97.56 189 ILE A CA 1
ATOM 1449 C C . ILE A 1 189 ? -10.230 0.924 7.462 1.00 97.56 189 ILE A C 1
ATOM 1451 O O . ILE A 1 189 ? -9.634 1.733 8.182 1.00 97.56 189 ILE A O 1
ATOM 1455 N N . LEU A 1 190 ? -9.907 -0.364 7.376 1.00 98.25 190 LEU A N 1
ATOM 1456 C CA . LEU A 1 190 ? -8.754 -0.976 8.023 1.00 98.25 190 LEU A CA 1
ATOM 1457 C C . LEU A 1 190 ? -7.834 -1.560 6.958 1.00 98.25 190 LEU A C 1
ATOM 1459 O O . LEU A 1 190 ? -8.265 -2.416 6.194 1.00 98.25 190 LEU A O 1
ATOM 1463 N N . VAL A 1 191 ? -6.574 -1.141 6.933 1.00 98.31 191 VAL A N 1
ATOM 1464 C CA . VAL A 1 191 ? -5.531 -1.857 6.202 1.00 98.31 191 VAL A CA 1
ATOM 1465 C C . VAL A 1 191 ? -4.884 -2.851 7.154 1.00 98.31 191 VAL A C 1
ATOM 1467 O O . VAL A 1 191 ? -4.361 -2.466 8.200 1.00 98.31 191 VAL A O 1
ATOM 1470 N N . THR A 1 192 ? -4.976 -4.133 6.813 1.00 98.00 192 THR A N 1
ATOM 1471 C CA . THR A 1 192 ? -4.571 -5.248 7.686 1.00 98.00 192 THR A CA 1
ATOM 1472 C C . THR A 1 192 ? -3.372 -6.023 7.168 1.00 98.00 192 THR A C 1
ATOM 1474 O O . THR A 1 192 ? -2.766 -6.767 7.931 1.00 98.00 192 THR A O 1
ATOM 1477 N N . ARG A 1 193 ? -3.026 -5.863 5.889 1.00 97.75 193 ARG A N 1
ATOM 1478 C CA . ARG A 1 193 ? -1.786 -6.371 5.299 1.00 97.75 193 ARG A CA 1
ATOM 1479 C C . ARG A 1 193 ? -1.258 -5.365 4.287 1.00 97.75 193 ARG A C 1
ATOM 1481 O O . ARG A 1 193 ? -2.019 -4.580 3.723 1.00 97.75 193 ARG A O 1
ATOM 1488 N N . VAL A 1 194 ? 0.045 -5.411 4.059 1.00 98.06 194 VAL A N 1
ATOM 1489 C CA . VAL A 1 194 ? 0.748 -4.615 3.059 1.00 98.06 194 VAL A CA 1
ATOM 1490 C C . VAL A 1 194 ? 1.478 -5.546 2.112 1.00 98.06 194 VAL A C 1
ATOM 1492 O O . VAL A 1 194 ? 2.276 -6.388 2.531 1.00 98.06 194 VAL A O 1
ATOM 1495 N N . ILE A 1 195 ? 1.221 -5.352 0.828 1.00 97.25 195 ILE A N 1
ATOM 1496 C CA . ILE A 1 195 ? 1.802 -6.099 -0.272 1.00 97.25 195 ILE A CA 1
ATOM 1497 C C . ILE A 1 195 ? 2.716 -5.148 -1.028 1.00 97.25 195 ILE A C 1
ATOM 1499 O O . ILE A 1 195 ? 2.266 -4.207 -1.677 1.00 97.25 195 ILE A O 1
ATOM 1503 N N . VAL A 1 196 ? 4.016 -5.409 -0.938 1.00 95.94 196 VAL A N 1
ATOM 1504 C CA . VAL A 1 196 ? 5.023 -4.690 -1.715 1.00 95.94 196 VAL A CA 1
ATOM 1505 C C . VAL A 1 196 ? 5.317 -5.501 -2.965 1.00 95.94 196 VAL A C 1
ATOM 1507 O O . VAL A 1 196 ? 5.736 -6.655 -2.867 1.00 95.94 196 VAL A O 1
ATOM 1510 N N . ARG A 1 197 ? 5.097 -4.903 -4.132 1.00 91.81 197 ARG A N 1
ATOM 1511 C CA . ARG A 1 197 ? 5.359 -5.519 -5.431 1.00 91.81 197 ARG A CA 1
ATOM 1512 C C . ARG A 1 197 ? 6.453 -4.748 -6.148 1.00 91.81 19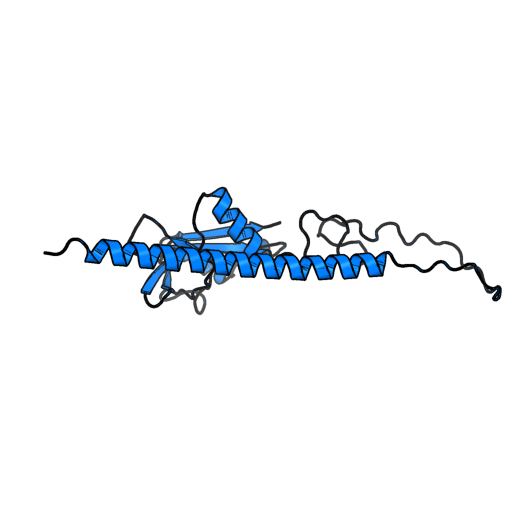7 ARG A C 1
ATOM 1514 O O . ARG A 1 197 ? 6.440 -3.521 -6.188 1.00 91.81 197 ARG A O 1
ATOM 1521 N N . GLU A 1 198 ? 7.407 -5.481 -6.699 1.00 88.38 198 GLU A N 1
ATOM 1522 C CA . GLU A 1 198 ? 8.468 -4.906 -7.512 1.00 88.38 198 GLU A CA 1
ATOM 1523 C C . GLU A 1 198 ? 8.074 -4.956 -8.988 1.00 88.38 198 GLU A C 1
ATOM 1525 O O . GLU A 1 198 ? 7.675 -6.008 -9.486 1.00 88.38 198 GLU A O 1
ATOM 1530 N N . GLU A 1 199 ? 8.189 -3.823 -9.675 1.00 84.50 199 GLU A N 1
ATOM 1531 C CA . GLU A 1 199 ? 8.008 -3.723 -11.120 1.00 84.50 199 GLU A CA 1
ATOM 1532 C C . GLU A 1 199 ? 9.349 -3.376 -11.792 1.00 84.50 199 GLU A C 1
ATOM 1534 O O . GLU A 1 199 ? 9.940 -2.335 -11.468 1.00 84.50 199 GLU A O 1
ATOM 1539 N N . PRO A 1 200 ? 9.836 -4.228 -12.716 1.00 69.31 200 PRO A N 1
ATOM 1540 C CA . PRO A 1 200 ? 11.123 -4.051 -13.389 1.00 69.31 200 PRO A CA 1
ATOM 1541 C C . PRO A 1 200 ? 11.135 -2.879 -14.376 1.00 69.31 200 PRO A C 1
ATOM 1543 O O . PRO A 1 200 ? 10.108 -2.622 -15.046 1.00 69.31 200 PRO A O 1
#

Solvent-accessible surface area (backbone atoms only — not comparable to full-atom values): 11829 Å² total; per-residue (Å²): 133,77,79,60,63,63,57,57,51,52,55,52,47,52,51,51,52,53,50,49,56,49,49,55,52,49,51,53,49,53,52,52,50,53,52,50,50,53,52,50,55,53,49,51,63,74,66,64,72,89,81,68,87,87,76,89,81,86,93,79,82,91,72,83,92,69,93,81,72,92,36,77,41,43,61,73,82,80,63,24,12,78,82,73,44,70,27,61,88,54,90,68,50,89,86,55,62,56,57,61,52,40,50,51,49,50,20,64,78,67,77,45,74,64,42,68,71,65,41,62,25,36,47,95,88,49,73,52,98,50,47,69,32,60,24,34,31,76,44,92,88,48,90,54,28,25,34,31,30,37,64,31,49,75,71,45,53,68,58,41,74,36,90,87,32,40,67,45,54,41,44,45,42,16,59,74,68,45,59,23,42,30,56,57,99,89,38,75,33,33,35,49,36,60,47,79,43,79,40,122

Sequence (200 aa):
MSAIKPIIREVKQSVLKGFAHAKDKLHQLADNLTQHVDDVARRVRGQDSYNGPEGNGVPGSGRPDNGADSGRGVDRGDGRDHLGHYANGQENKPWVDKEKLGLENYGNDNDVEVITTQVRVDYPGSPQDGRRYDGLVRNDDGPNTYDGIEIKSGDAIANYTRPGNTQYQFDNAVNDGTPAHGRLDGQDILVTRVIVREEP

Foldseek 3Di:
DDPVV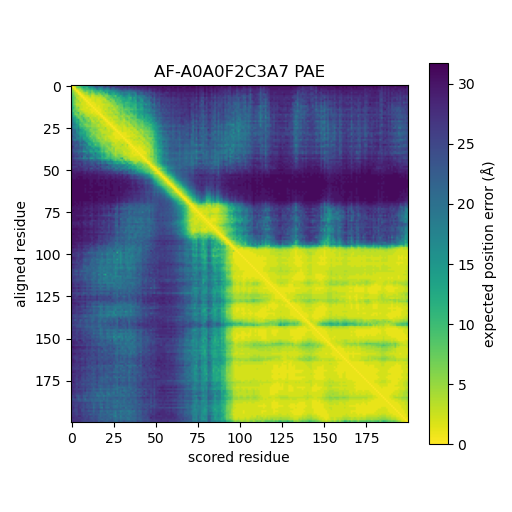VVVVVVVVVVVVVVVVVVVVVVVVVVVVVVVVVVVVVVCVVVDDPPDPDDDDDDDDDDDPDDDDPWQLNDPPQQAIPVRHGHPPDPDDPPDPQLVVQQVCVCVVVVFDKAQDWWWWAAPPQLDPTDTARTWTADPPDDQEIEGEHEDEGCRVVVCPDPPRSNVVRQVVLQVAGWIWTDDPNDIHTYRHYHYDYDD

Radius of gyration: 25.67 Å; Cα contacts (8 Å, |Δi|>4): 236; chains: 1; bounding box: 87×37×71 Å

Secondary structure (DSSP, 8-state):
--THHHHHHHHHHHHHHHHHHHHHHHHHHHHHHHHHHHHHHHHHHHH----------------------SSTT---SSSB-TTSSBPTT-SS-TTS-HHHHHHHHHHHHHT--EE----EEE-TT-SSS-EE-SEEEE-SSSTTEEEEEEEEETTHHHHHTSTT-HHHHHHHHHHTT-PEEEEETTEEEEEEEEEEEEE-